Protein AF-0000000069951958 (afdb_homodimer)

Secondary structure (DSSP, 8-state):
-------HHHHHHHHHHHHHHHHHTTTTSEEEEEETTS-EEEEEEEEE-TT-PEEEEEEEEE---SSS--PPPEEEEEEEE-GGGEEEEEE--SS---------/-------HHHHHHHHHHHHHHHHHTTTTSEEEEEETTS-EEEEEEEEE-TT--EEEEEEEEE---SSS--PPPEEEEEEEE-GGGEEEEEE--SS---------

Solvent-accessible surface area (backbone atoms only — not comparable to full-atom values): 12024 Å² total; per-residue (Å²): 130,86,74,80,70,80,46,71,67,54,52,50,52,52,53,50,52,52,52,52,57,61,51,62,78,46,58,70,36,36,32,35,32,35,33,74,85,52,37,33,37,38,21,31,29,50,49,58,44,95,83,47,27,40,31,29,35,73,18,32,35,33,55,70,43,91,82,70,49,78,50,79,65,46,82,66,33,71,46,75,43,58,48,88,42,53,71,46,78,40,81,40,82,81,63,70,75,80,70,78,74,78,76,135,130,86,75,80,72,80,46,73,67,52,51,51,54,51,53,49,52,51,52,52,58,60,49,60,77,46,59,69,36,37,33,35,34,34,33,74,86,52,36,33,39,37,22,30,28,50,47,58,44,95,84,48,27,40,32,28,35,74,17,30,36,33,55,69,43,91,80,69,50,79,51,77,65,44,82,65,32,71,46,75,43,57,49,88,43,53,71,46,79,40,81,38,84,81,63,69,76,80,70,78,74,79,76,135

Nearest PDB structures (foldseek):
  4m75-assembly2_H  TM=8.557E-01  e=1.914E-05  Saccharomyces cerevisiae S288C
  4m75-assembly1_A  TM=8.020E-01  e=2.528E-05  Saccharomyces cerevisiae S288C
  8y6o-assembly1_q  TM=7.087E-01  e=4.661E-05  Homo sapiens
  6ppn-assembly1_C  TM=8.460E-01  e=4.822E-04  Schizosaccharomyces pombe 972h-
  8y6o-assembly1_c  TM=6.138E-01  e=1.873E-04  Homo sapiens

pLDDT: mean 86.15, std 18.92, range [23.56, 98.81]

Organism: Trichoplusia ni (NCBI:txid7111)

Radius of gyration: 20.61 Å; Cα contacts (8 Å, |Δi|>4): 341; chains: 2; bounding box: 50×58×49 Å

InterPro domains:
  IPR001163 Sm domain, eukaryotic/archaea-type [PF01423] (22-90)
  IPR001163 Sm domain, eukaryotic/archaea-type [SM00651] (21-91)
  IPR010920 LSM domain superfamily [SSF50182] (20-95)
  IPR034110 LSM domain containing 1, Sm domain [cd06168] (22-92)
  IPR047575 Sm domain [PS52002] (18-95)
  IPR050914 Small nuclear ribonucleoprotein-associated SmB/NAA38-like [PTHR10701] (19-98)

Foldseek 3Di:
DPPPDQDPVNVVVVVLVVVQVVCVVQAQFWKWWAFQVGKIKIFGFHHADPQRKTWGAQIWIWHDDPVNDGDDIHGPGIDTHHPVGTPDMDGDPVDPPPPPPPDD/DPPPDCDPVNVVVVVLVVVQVVCVVQAQFWKWWAFQVGKIKIFGFHHADPQRKTWGAQIWIWHDDPVNDGDDIHGDGIDTHHPVGTPDMDGDPPDPDPPPPPDD

Sequence (208 aa):
MSTTTITDEQLETMQIEDGKSKLRKWLNMNFRIEMTDGRVLIGVFLCTDRDANVILGACSEYLKGVDGETEEPRVLGLVMVPGRHIVSIQLDDTTPPQMYSYDEMSTTTITDEQLETMQIEDGKSKLRKWLNMNFRIEMTDGRVLIGVFLCTDRDANVILGACSEYLKGVDGETEEPRVLGLVMVPGRHIVSIQLDDTTPPQMYSYDE

Structure (mmCIF, N/CA/C/O backbone):
data_AF-0000000069951958-model_v1
#
loop_
_entity.id
_entity.type
_entity.pdbx_description
1 polymer 'N-alpha-acetyltransferase 38-B, NatC auxiliary subunit'
#
loop_
_atom_site.group_PDB
_atom_site.id
_atom_site.type_symbol
_atom_site.label_atom_id
_atom_site.label_alt_id
_atom_site.label_comp_id
_atom_site.label_asym_id
_atom_site.label_entity_id
_atom_site.label_seq_id
_atom_site.pdbx_PDB_ins_code
_atom_site.Cartn_x
_atom_site.Cartn_y
_atom_site.Cartn_z
_atom_site.occupancy
_atom_site.B_iso_or_equiv
_atom_site.auth_seq_id
_atom_site.auth_comp_id
_atom_site.auth_asym_id
_atom_site.auth_atom_id
_atom_site.pdbx_PDB_model_num
ATOM 1 N N . MET A 1 1 ? 30.641 29.969 -14.844 1 48.94 1 MET A N 1
ATOM 2 C CA . MET A 1 1 ? 30.219 29 -13.836 1 48.94 1 MET A CA 1
ATOM 3 C C . MET A 1 1 ? 28.703 28.969 -13.711 1 48.94 1 MET A C 1
ATOM 5 O O . MET A 1 1 ? 28.078 29.984 -13.398 1 48.94 1 MET A O 1
ATOM 9 N N . SER A 1 2 ? 27.984 28.188 -14.484 1 60.97 2 SER A N 1
ATOM 10 C CA . SER A 1 2 ? 26.531 28.094 -14.461 1 60.97 2 SER A CA 1
ATOM 11 C C . SER A 1 2 ? 26.016 27.797 -13.055 1 60.97 2 SER A C 1
ATOM 13 O O . SER A 1 2 ? 26.344 26.766 -12.469 1 60.97 2 SER A O 1
ATOM 15 N N . THR A 1 3 ? 25.703 28.719 -12.242 1 62.91 3 THR A N 1
ATOM 16 C CA . THR A 1 3 ? 25.109 28.578 -10.922 1 62.91 3 THR A CA 1
ATOM 17 C C . THR A 1 3 ? 23.781 27.828 -11.016 1 62.91 3 THR A C 1
ATOM 19 O O . THR A 1 3 ? 22.828 28.328 -11.625 1 62.91 3 THR A O 1
ATOM 22 N N . THR A 1 4 ? 23.766 26.594 -11.172 1 68.5 4 THR A N 1
ATOM 23 C CA . THR A 1 4 ? 22.547 25.797 -11.102 1 68.5 4 THR A CA 1
ATOM 24 C C . THR A 1 4 ? 21.703 26.219 -9.906 1 68.5 4 THR A C 1
ATOM 26 O O . THR A 1 4 ? 22.078 25.984 -8.758 1 68.5 4 THR A O 1
ATOM 29 N N . THR A 1 5 ? 20.938 27.234 -10.008 1 78.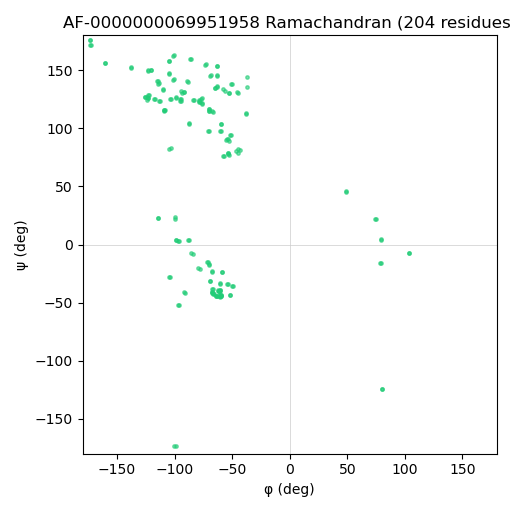62 5 THR A N 1
ATOM 30 C CA . THR A 1 5 ? 20.047 27.703 -8.945 1 78.62 5 THR A CA 1
ATOM 31 C C . THR A 1 5 ? 18.938 26.703 -8.68 1 78.62 5 THR A C 1
ATOM 33 O O . THR A 1 5 ? 18.25 26.266 -9.609 1 78.62 5 THR A O 1
ATOM 36 N N . ILE A 1 6 ? 18.953 26.156 -7.566 1 82.75 6 ILE A N 1
ATOM 37 C CA . ILE A 1 6 ? 17.922 25.234 -7.09 1 82.75 6 ILE A CA 1
ATOM 38 C C . ILE A 1 6 ? 16.578 25.938 -7.074 1 82.75 6 ILE A C 1
ATOM 40 O O . ILE A 1 6 ? 16.422 26.984 -6.449 1 82.75 6 ILE A O 1
ATOM 44 N N . THR A 1 7 ? 15.648 25.688 -8.039 1 91 7 THR A N 1
ATOM 45 C CA . THR A 1 7 ? 14.312 26.266 -8.117 1 91 7 THR A CA 1
ATOM 46 C C . THR A 1 7 ? 13.469 25.844 -6.918 1 91 7 THR A C 1
ATOM 48 O O . THR A 1 7 ? 13.805 24.891 -6.223 1 91 7 THR A O 1
ATOM 51 N N . ASP A 1 8 ? 12.539 26.656 -6.598 1 92.06 8 ASP A N 1
ATOM 52 C CA . ASP A 1 8 ? 11.594 26.344 -5.531 1 92.06 8 ASP A CA 1
ATOM 53 C C . ASP A 1 8 ? 10.992 24.953 -5.723 1 92.06 8 ASP A C 1
ATOM 55 O O . ASP A 1 8 ? 10.789 24.219 -4.754 1 92.06 8 ASP A O 1
ATOM 59 N N . GLU A 1 9 ? 10.797 24.625 -6.961 1 91.94 9 GLU A N 1
ATOM 60 C CA . GLU A 1 9 ? 10.242 23.297 -7.262 1 91.94 9 GLU A CA 1
ATOM 61 C C . GLU A 1 9 ? 11.227 22.188 -6.902 1 91.94 9 GLU A C 1
ATOM 63 O O . GLU A 1 9 ? 10.828 21.141 -6.391 1 91.94 9 GLU A O 1
ATOM 68 N N . GLN A 1 10 ? 12.43 22.359 -7.16 1 92.88 10 GLN A N 1
ATOM 69 C CA . GLN A 1 10 ? 13.453 21.375 -6.828 1 92.88 10 GLN A CA 1
ATOM 70 C C . GLN A 1 10 ? 13.625 21.25 -5.316 1 92.88 10 GLN A C 1
ATOM 72 O O . GLN A 1 10 ? 13.82 20.141 -4.797 1 92.88 10 GLN A O 1
ATOM 77 N N . LEU A 1 11 ? 13.609 22.359 -4.695 1 94.62 11 LEU A N 1
ATOM 78 C CA . LEU A 1 11 ? 13.703 22.359 -3.24 1 94.62 11 LEU A CA 1
ATOM 79 C C . LEU A 1 11 ? 12.547 21.578 -2.631 1 94.62 11 LEU A C 1
ATOM 81 O O . LEU A 1 11 ? 12.742 20.797 -1.694 1 94.62 11 LEU A O 1
ATOM 85 N N . GLU A 1 12 ? 11.383 21.812 -3.156 1 94.19 12 GLU A N 1
ATOM 86 C CA . GLU A 1 12 ? 10.211 21.094 -2.67 1 94.19 12 GLU A CA 1
ATOM 87 C C . GLU A 1 12 ? 10.367 19.594 -2.865 1 94.19 12 GLU A C 1
ATOM 89 O O . GLU A 1 12 ? 10.039 18.797 -1.972 1 94.19 12 GLU A O 1
ATOM 94 N N . THR A 1 13 ? 10.828 19.203 -4.008 1 94.5 13 THR A N 1
ATOM 95 C CA . THR A 1 13 ? 11.016 17.781 -4.297 1 94.5 13 THR A CA 1
ATOM 96 C C . THR A 1 13 ? 12.031 17.172 -3.34 1 94.5 13 THR A C 1
ATOM 98 O O . THR A 1 13 ? 11.883 16.031 -2.914 1 94.5 13 THR A O 1
ATOM 101 N N . MET A 1 14 ? 13.031 17.844 -3.027 1 95.38 14 MET A N 1
ATOM 102 C CA . MET A 1 14 ? 14.047 17.359 -2.102 1 95.38 14 MET A CA 1
ATOM 103 C C . MET A 1 14 ? 13.469 17.188 -0.702 1 95.38 14 MET A C 1
ATOM 105 O O . MET A 1 14 ? 13.828 16.234 0.007 1 95.38 14 MET A O 1
ATOM 109 N N . GLN A 1 15 ? 12.719 18.094 -0.302 1 95.38 15 GLN A N 1
ATOM 110 C CA . GLN A 1 15 ? 12.094 18 1.016 1 95.38 15 GLN A CA 1
ATOM 111 C C . GLN A 1 15 ? 11.172 16.797 1.101 1 95.38 15 GLN A C 1
ATOM 113 O O . GLN A 1 15 ? 11.133 16.094 2.121 1 95.38 15 GLN A O 1
ATOM 118 N N . ILE A 1 16 ? 10.461 16.594 0.008 1 95.69 16 ILE A N 1
ATOM 119 C CA . ILE A 1 16 ? 9.555 15.445 -0.023 1 95.69 16 ILE A CA 1
ATOM 120 C C . ILE A 1 16 ? 10.359 14.148 0.066 1 95.69 16 ILE A C 1
ATOM 122 O O . ILE A 1 16 ? 10 13.242 0.822 1 95.69 16 ILE A O 1
ATOM 126 N N . GLU A 1 17 ? 11.359 14.055 -0.621 1 96.06 17 GLU A N 1
ATOM 127 C CA . GLU A 1 17 ? 12.195 12.852 -0.61 1 96.06 17 GLU A CA 1
ATOM 128 C C . GLU A 1 17 ? 12.773 12.594 0.777 1 96.06 17 GLU A C 1
ATOM 130 O O . GLU A 1 17 ? 12.867 11.445 1.214 1 96.06 17 GLU A O 1
ATOM 135 N N . ASP A 1 18 ? 13.164 13.648 1.408 1 96.81 18 ASP A N 1
ATOM 136 C CA . ASP A 1 18 ? 13.672 13.531 2.773 1 96.81 18 ASP A CA 1
ATOM 137 C C . ASP A 1 18 ? 12.594 13 3.715 1 96.81 18 ASP A C 1
ATOM 139 O O . ASP A 1 18 ? 12.867 12.156 4.57 1 96.81 18 ASP A O 1
ATOM 143 N N . GLY A 1 19 ? 11.461 13.539 3.559 1 96.31 19 GLY A N 1
ATOM 144 C CA . GLY A 1 19 ? 10.344 13.062 4.355 1 96.31 19 GLY A CA 1
ATOM 145 C C . GLY A 1 19 ? 10.039 11.594 4.141 1 96.31 19 GLY A C 1
ATOM 146 O O . GLY A 1 19 ? 9.859 10.844 5.105 1 96.31 19 GLY A O 1
ATOM 147 N N . LYS A 1 20 ? 10.039 11.156 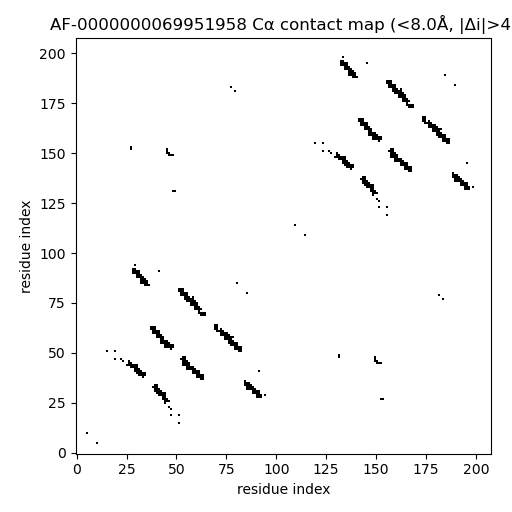2.928 1 96.06 20 LYS A N 1
ATOM 148 C CA . LYS A 1 20 ? 9.812 9.75 2.602 1 96.06 20 LYS A CA 1
ATOM 149 C C . LYS A 1 20 ? 10.867 8.852 3.24 1 96.06 20 LYS A C 1
ATOM 151 O O . LYS A 1 20 ? 10.547 7.789 3.775 1 96.06 20 LYS A O 1
ATOM 156 N N . SER A 1 21 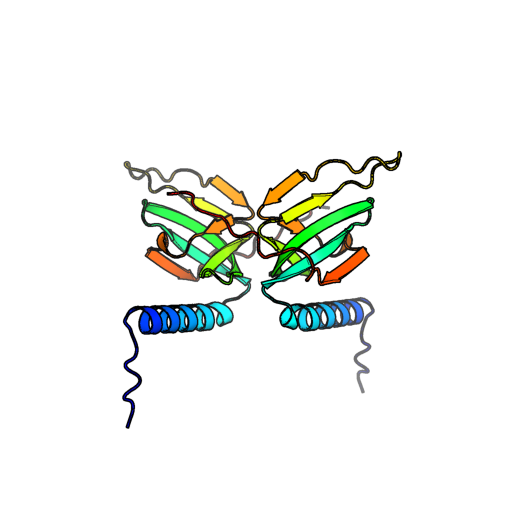? 12.07 9.344 3.115 1 96.31 21 SER A N 1
ATOM 157 C CA . SER A 1 21 ? 13.188 8.586 3.672 1 96.31 21 SER A CA 1
ATOM 158 C C . SER A 1 21 ? 13.023 8.398 5.18 1 96.31 21 SER A C 1
ATOM 160 O O . SER A 1 21 ? 13.297 7.32 5.707 1 96.31 21 SER A O 1
ATOM 162 N N . LYS A 1 22 ? 12.586 9.359 5.844 1 96.31 22 LYS A N 1
ATOM 163 C CA . LYS A 1 22 ? 12.359 9.297 7.285 1 96.31 22 LYS A CA 1
ATOM 164 C C . LYS A 1 22 ? 11.227 8.32 7.613 1 96.31 22 LYS A C 1
ATOM 166 O O . LYS A 1 22 ? 11.32 7.555 8.578 1 96.31 22 LYS A O 1
ATOM 171 N N . LEU A 1 23 ? 10.266 8.336 6.809 1 97.06 23 LEU A N 1
ATOM 172 C CA . LEU A 1 23 ? 9.117 7.48 7.059 1 97.06 23 LEU A CA 1
ATOM 173 C C . LEU A 1 23 ? 9.484 6.012 6.863 1 97.06 23 LEU A C 1
ATOM 175 O O . LEU A 1 23 ? 8.945 5.137 7.547 1 97.06 23 LEU A O 1
ATOM 179 N N . ARG A 1 24 ? 10.398 5.73 5.98 1 94.94 24 ARG A N 1
ATOM 180 C CA . ARG A 1 24 ? 10.773 4.359 5.652 1 94.94 24 ARG A CA 1
ATOM 181 C C . ARG A 1 24 ? 11.273 3.621 6.891 1 94.94 24 ARG A C 1
ATOM 183 O O . ARG A 1 24 ? 11.188 2.393 6.965 1 94.94 24 ARG A O 1
ATOM 190 N N . LYS A 1 25 ? 11.75 4.32 7.875 1 95.12 25 LYS A N 1
ATOM 191 C CA . LYS A 1 25 ? 12.258 3.723 9.109 1 95.12 25 LYS A CA 1
ATOM 192 C C . LYS A 1 25 ? 11.125 3.156 9.953 1 95.12 25 LYS A C 1
ATOM 194 O O . LYS A 1 25 ? 11.359 2.354 10.859 1 95.12 25 LYS A O 1
ATOM 199 N N . TRP A 1 26 ? 9.914 3.539 9.641 1 95.69 26 TRP A N 1
ATOM 200 C CA . TRP A 1 26 ? 8.789 3.203 10.5 1 95.69 26 TRP A CA 1
ATOM 201 C C . TRP A 1 26 ? 7.82 2.258 9.789 1 95.69 26 TRP A C 1
ATOM 203 O O . TRP A 1 26 ? 6.664 2.127 10.188 1 95.69 26 TRP A O 1
ATOM 213 N N . LEU A 1 27 ? 8.25 1.53 8.797 1 95.25 27 LEU A N 1
ATOM 214 C CA . LEU A 1 27 ? 7.445 0.54 8.086 1 95.25 27 LEU A CA 1
ATOM 215 C C . LEU A 1 27 ? 6.812 -0.449 9.062 1 95.25 27 LEU A C 1
ATOM 217 O O . LEU A 1 27 ? 7.465 -0.908 10 1 95.25 27 LEU A O 1
ATOM 221 N N . ASN A 1 28 ? 5.562 -0.644 8.914 1 96.31 28 ASN A N 1
ATOM 222 C CA . ASN A 1 28 ? 4.793 -1.664 9.609 1 96.31 28 ASN A CA 1
ATOM 223 C C . ASN A 1 28 ? 4.445 -1.229 11.031 1 96.31 28 ASN A C 1
ATOM 225 O O . ASN A 1 28 ? 3.969 -2.033 11.836 1 96.31 28 ASN A O 1
ATOM 229 N N . MET A 1 29 ? 4.793 -0.015 11.406 1 96.56 29 MET A N 1
ATOM 230 C CA . MET A 1 29 ? 4.383 0.529 12.703 1 96.56 29 MET A CA 1
ATOM 231 C C . MET A 1 29 ? 3.004 1.171 12.609 1 96.56 29 MET A C 1
ATOM 233 O O . MET A 1 29 ? 2.539 1.502 11.516 1 96.56 29 MET A O 1
ATOM 237 N N . ASN A 1 30 ? 2.385 1.307 13.727 1 97.25 30 ASN A N 1
ATOM 238 C CA . ASN A 1 30 ? 1.084 1.963 13.781 1 97.25 30 ASN A CA 1
ATOM 239 C C . ASN A 1 30 ? 1.218 3.482 13.719 1 97.25 30 ASN A C 1
ATOM 241 O O . ASN A 1 30 ? 1.909 4.086 14.539 1 97.25 30 ASN A O 1
ATOM 245 N N . PHE A 1 31 ? 0.577 4.035 12.758 1 98.19 31 PHE A N 1
ATOM 246 C CA . PHE A 1 31 ? 0.542 5.484 12.609 1 98.19 31 PHE A CA 1
ATOM 247 C C . PHE A 1 31 ? -0.772 6.051 13.125 1 98.19 31 PHE A C 1
ATOM 249 O O . PHE A 1 31 ? -1.832 5.449 12.945 1 98.19 31 PHE A O 1
ATOM 256 N N . ARG A 1 32 ? -0.68 7.148 13.734 1 97.38 32 ARG A N 1
ATOM 257 C CA . ARG A 1 32 ? -1.771 8.086 13.977 1 97.38 32 ARG A CA 1
ATOM 258 C C . ARG A 1 32 ? -1.604 9.344 13.125 1 97.38 32 ARG A C 1
ATOM 260 O O . ARG A 1 32 ? -0.664 10.117 13.328 1 97.38 32 ARG A O 1
ATOM 267 N N . ILE A 1 33 ? -2.482 9.602 12.227 1 98.25 33 ILE A N 1
ATOM 268 C CA . ILE A 1 33 ? -2.357 10.695 11.273 1 98.25 33 ILE A CA 1
ATOM 269 C C . ILE A 1 33 ? -3.498 11.688 11.477 1 98.25 33 ILE A C 1
ATOM 271 O O . ILE A 1 33 ? -4.672 11.328 11.398 1 98.25 33 ILE A O 1
ATOM 275 N N . GLU A 1 34 ? -3.152 12.875 11.672 1 97.62 34 GLU A N 1
ATOM 276 C CA . GLU A 1 34 ? -4.125 13.961 11.711 1 97.62 34 GLU A CA 1
ATOM 277 C C . GLU A 1 34 ? -4.309 14.594 10.336 1 97.62 34 GLU A C 1
ATOM 279 O O . GLU A 1 34 ? -3.33 14.969 9.68 1 97.62 34 GLU A O 1
ATOM 284 N N . MET A 1 35 ? -5.535 14.742 9.977 1 97.31 35 MET A N 1
ATOM 285 C CA . MET A 1 35 ? -5.863 15.266 8.656 1 97.31 35 MET A CA 1
ATOM 286 C C . MET A 1 35 ? -6.25 16.734 8.734 1 97.31 35 MET A C 1
ATOM 288 O O . MET A 1 35 ? -6.609 17.234 9.797 1 97.31 35 MET A O 1
ATOM 292 N N . THR A 1 36 ? -6.211 17.375 7.578 1 97 36 THR A N 1
ATOM 293 C CA . THR A 1 36 ? -6.504 18.797 7.484 1 97 36 THR A CA 1
ATOM 294 C C . THR A 1 36 ? -7.973 19.062 7.801 1 97 36 THR A C 1
ATOM 296 O O . THR A 1 36 ? -8.32 20.156 8.258 1 97 36 THR A O 1
ATOM 299 N N . ASP A 1 37 ? -8.812 18.078 7.652 1 94.62 37 ASP A N 1
ATOM 300 C CA . ASP A 1 37 ? -10.242 18.312 7.883 1 94.62 37 ASP A CA 1
ATOM 301 C C . ASP A 1 37 ? -10.641 17.891 9.297 1 94.62 37 ASP A C 1
ATOM 303 O O . ASP A 1 37 ? -11.828 17.859 9.625 1 94.62 37 ASP A O 1
ATOM 307 N N . GLY A 1 38 ? -9.703 17.484 10.023 1 93 38 GLY A N 1
ATOM 308 C CA . GLY A 1 38 ? -9.961 17.219 11.43 1 93 38 GLY A CA 1
ATOM 309 C C . GLY A 1 38 ? -10.07 15.734 11.734 1 93 38 GLY A C 1
ATOM 310 O O . GLY A 1 38 ? -10.031 15.328 12.898 1 93 38 GLY A O 1
ATOM 311 N N . ARG A 1 39 ? -10.078 14.938 10.758 1 95.12 39 ARG A N 1
ATOM 312 C CA . ARG A 1 39 ? -10.125 13.492 10.977 1 95.12 39 ARG A CA 1
ATOM 313 C C . ARG A 1 39 ? -8.789 12.977 11.492 1 95.12 39 ARG A C 1
ATOM 315 O O . ARG A 1 39 ? -7.75 13.609 11.305 1 95.12 39 ARG A O 1
ATOM 322 N N . VAL A 1 40 ? -8.922 11.875 12.172 1 96.62 40 VAL A N 1
ATOM 323 C CA . VAL A 1 40 ? -7.734 11.148 12.602 1 96.62 40 VAL A CA 1
ATOM 324 C C . VAL A 1 40 ? -7.781 9.719 12.062 1 96.62 40 VAL A C 1
ATOM 326 O O . VAL A 1 40 ? -8.789 9.023 12.203 1 96.62 40 VAL A O 1
ATOM 329 N N . LEU A 1 41 ? -6.734 9.352 11.445 1 97.38 41 LEU A N 1
ATOM 330 C CA . LEU A 1 41 ? -6.605 7.988 10.953 1 97.38 41 LEU A CA 1
ATOM 331 C C . LEU A 1 41 ? -5.562 7.215 11.758 1 97.38 41 LEU A C 1
ATOM 333 O O . LEU A 1 41 ? -4.477 7.727 12.023 1 97.38 41 LEU A O 1
ATOM 337 N N . ILE A 1 42 ? -5.891 6.023 12.156 1 97.69 42 ILE A N 1
ATOM 338 C CA . ILE A 1 42 ? -4.969 5.125 12.844 1 97.69 42 ILE A CA 1
ATOM 339 C C . ILE A 1 42 ? -4.863 3.811 12.07 1 97.69 42 ILE A C 1
ATOM 341 O O . ILE A 1 42 ? -5.879 3.191 11.75 1 97.69 42 ILE A O 1
ATOM 345 N N . GLY A 1 43 ? -3.658 3.428 11.75 1 97.94 43 GLY A N 1
ATOM 346 C CA . GLY A 1 43 ? -3.449 2.195 11.008 1 97.94 43 GLY A CA 1
ATOM 347 C C . GLY A 1 43 ? -1.984 1.83 10.859 1 97.94 43 GLY A C 1
ATOM 348 O O . GLY A 1 43 ? -1.108 2.535 11.367 1 97.94 43 GLY A O 1
ATOM 349 N N . VAL A 1 44 ? -1.721 0.69 10.273 1 98.12 44 VAL A N 1
ATOM 350 C CA . VAL A 1 44 ? -0.363 0.202 10.055 1 98.12 44 VAL A CA 1
ATOM 351 C C . VAL A 1 44 ? 0.249 0.901 8.844 1 98.12 44 VAL A C 1
ATOM 353 O O . VAL A 1 44 ? -0.316 0.866 7.746 1 98.12 44 VAL A O 1
ATOM 356 N N . PHE A 1 45 ? 1.377 1.525 9.031 1 98.31 45 PHE A N 1
ATOM 357 C CA . PHE A 1 45 ? 2.1 2.145 7.926 1 98.31 45 PHE A CA 1
ATOM 358 C C . PHE A 1 45 ? 2.689 1.087 7 1 98.31 45 PHE A C 1
ATOM 360 O O . PHE A 1 45 ? 3.562 0.316 7.406 1 98.31 45 PHE A O 1
ATOM 367 N N . LEU A 1 46 ? 2.191 1.109 5.754 1 98.06 46 LEU A N 1
ATOM 368 C CA . LEU A 1 46 ? 2.682 0.12 4.801 1 98.06 46 LEU A CA 1
ATOM 369 C C . LEU A 1 46 ? 3.793 0.704 3.936 1 98.06 46 LEU A C 1
ATOM 371 O O . LEU A 1 46 ? 4.863 0.107 3.809 1 98.06 46 LEU A O 1
ATOM 375 N N . CYS A 1 47 ? 3.543 1.874 3.309 1 98.31 47 CYS A N 1
ATOM 376 C CA . CYS A 1 47 ? 4.566 2.506 2.484 1 98.31 47 CYS A CA 1
ATOM 377 C C . CYS A 1 47 ? 4.125 3.893 2.033 1 98.31 47 CYS A C 1
ATOM 379 O O . CYS A 1 47 ? 3.023 4.336 2.363 1 98.31 47 CYS A O 1
ATOM 381 N N . THR A 1 48 ? 5 4.621 1.442 1 97.56 48 THR A N 1
ATOM 382 C CA . THR A 1 48 ? 4.703 5.793 0.628 1 97.56 48 THR A CA 1
ATOM 383 C C . THR A 1 48 ? 4.863 5.477 -0.856 1 97.56 48 THR A C 1
ATOM 385 O O . THR A 1 48 ? 5.676 4.629 -1.23 1 97.56 48 THR A O 1
ATOM 388 N N . ASP A 1 49 ? 4.082 6.098 -1.634 1 96.06 49 ASP A N 1
ATOM 389 C CA . ASP A 1 49 ? 4.273 5.875 -3.064 1 96.06 49 ASP A CA 1
ATOM 390 C C . ASP A 1 49 ? 5.055 7.023 -3.697 1 96.06 49 ASP A C 1
ATOM 392 O O . ASP A 1 49 ? 5.574 7.895 -2.994 1 96.06 49 ASP A O 1
ATOM 396 N N . ARG A 1 50 ? 5.18 7.012 -4.977 1 92.25 50 ARG A N 1
ATOM 397 C CA . ARG A 1 50 ? 5.98 7.98 -5.719 1 92.25 50 ARG A CA 1
ATOM 398 C C . ARG A 1 50 ? 5.469 9.398 -5.5 1 92.25 50 ARG A C 1
ATOM 400 O O . ARG A 1 50 ? 6.258 10.344 -5.398 1 92.25 50 ARG A O 1
ATOM 407 N N . ASP A 1 51 ? 4.188 9.5 -5.34 1 94 51 ASP A N 1
ATOM 408 C CA . ASP A 1 51 ? 3.557 10.812 -5.203 1 94 51 ASP A CA 1
ATOM 409 C C . ASP A 1 51 ? 3.527 11.258 -3.744 1 94 51 ASP A C 1
ATOM 411 O O . ASP A 1 51 ? 2.83 12.211 -3.395 1 94 51 ASP A O 1
ATOM 415 N N . ALA A 1 52 ? 4.109 10.484 -2.945 1 95.44 52 ALA A N 1
ATOM 416 C CA . ALA A 1 52 ? 4.266 10.75 -1.517 1 95.44 52 ALA A CA 1
ATOM 417 C C . ALA A 1 52 ? 2.947 10.547 -0.775 1 95.44 52 ALA A C 1
ATOM 419 O O . ALA A 1 52 ? 2.707 11.172 0.26 1 95.44 52 ALA A O 1
ATOM 420 N N . ASN A 1 53 ? 2.008 9.758 -1.347 1 97.81 53 ASN A N 1
ATOM 421 C CA . ASN A 1 53 ? 0.868 9.273 -0.574 1 97.81 53 ASN A CA 1
ATOM 422 C C . ASN A 1 53 ? 1.296 8.258 0.479 1 97.81 53 ASN A C 1
ATOM 424 O O . ASN A 1 53 ? 2.248 7.5 0.269 1 97.81 53 ASN A O 1
ATOM 428 N N . VAL A 1 54 ? 0.591 8.328 1.577 1 98.69 54 VAL A N 1
ATOM 429 C CA . VAL A 1 54 ? 0.831 7.352 2.637 1 98.69 54 VAL A CA 1
ATOM 430 C C . VAL A 1 54 ? -0.214 6.242 2.564 1 98.69 54 VAL A C 1
ATOM 432 O O . VAL A 1 54 ? -1.417 6.516 2.539 1 98.69 54 VAL A O 1
ATOM 435 N N . ILE A 1 55 ? 0.202 5.023 2.508 1 98.81 55 ILE A N 1
ATOM 436 C CA . ILE A 1 55 ? -0.704 3.881 2.455 1 98.81 55 ILE A CA 1
ATOM 437 C C . ILE A 1 55 ? -0.76 3.203 3.824 1 98.81 55 ILE A C 1
ATOM 439 O O . ILE A 1 55 ? 0.272 2.811 4.371 1 98.81 55 ILE A O 1
ATOM 443 N N . LEU A 1 56 ? -1.968 3.064 4.336 1 98.56 56 LEU A N 1
ATOM 444 C CA . LEU A 1 56 ? -2.205 2.426 5.625 1 98.56 56 LEU A CA 1
ATOM 445 C C . LEU A 1 56 ? -2.996 1.135 5.457 1 98.56 56 LEU A C 1
ATOM 447 O O . LEU A 1 56 ? -3.895 1.058 4.613 1 98.56 56 LEU A O 1
ATOM 451 N N . GLY A 1 57 ? -2.605 0.194 6.234 1 98.25 57 GLY A N 1
ATOM 452 C CA . GLY A 1 57 ? -3.418 -1.001 6.395 1 98.25 57 GLY A CA 1
ATOM 453 C C . GLY A 1 57 ? -4.16 -1.043 7.719 1 98.25 57 GLY A C 1
ATOM 454 O O . GLY A 1 57 ? -3.779 -0.358 8.672 1 98.25 57 GLY A O 1
ATOM 455 N N . ALA A 1 58 ? -5.27 -1.842 7.754 1 96.88 58 ALA A N 1
ATOM 456 C CA . ALA A 1 58 ? -6.07 -1.995 8.969 1 96.88 58 ALA A CA 1
ATOM 457 C C . ALA A 1 58 ? -6.391 -0.638 9.586 1 96.88 58 ALA A C 1
ATOM 459 O O . ALA A 1 58 ? -6.215 -0.44 10.789 1 96.88 58 ALA A O 1
ATOM 460 N N . CYS A 1 59 ? -6.805 0.279 8.734 1 97.69 59 CYS A N 1
ATOM 461 C CA . CYS A 1 59 ? -6.961 1.668 9.156 1 97.69 59 CYS A CA 1
ATOM 462 C C . CYS A 1 59 ? -8.359 1.918 9.711 1 97.69 59 CYS A C 1
ATOM 464 O O . CYS A 1 59 ? -9.344 1.426 9.164 1 97.69 59 CYS A O 1
ATOM 466 N N . SER A 1 60 ? -8.445 2.674 10.734 1 97.38 60 SER A N 1
A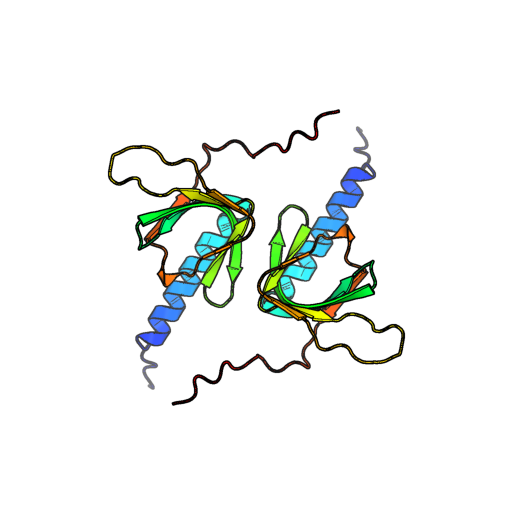TOM 467 C CA . SER A 1 60 ? -9.672 3.219 11.297 1 97.38 60 SER A CA 1
ATOM 468 C C . SER A 1 60 ? -9.648 4.742 11.305 1 97.38 60 SER A C 1
ATOM 470 O O . SER A 1 60 ? -8.586 5.355 11.398 1 97.38 60 SER A O 1
ATOM 472 N N . GLU A 1 61 ? -10.859 5.266 11.195 1 97 61 GLU A N 1
ATOM 473 C CA . GLU A 1 61 ? -11.016 6.719 11.172 1 97 61 GLU A CA 1
ATOM 474 C C . GLU A 1 61 ? -11.766 7.215 12.406 1 97 61 GLU A C 1
ATOM 476 O O . GLU A 1 61 ? -12.758 6.605 12.82 1 97 61 GLU A O 1
ATOM 481 N N . TYR A 1 62 ? -11.281 8.258 12.898 1 93.19 62 TYR A N 1
ATOM 482 C CA . TYR A 1 62 ? -11.898 8.922 14.047 1 93.19 62 TYR A CA 1
ATOM 483 C C . TYR A 1 62 ? -12.234 10.367 13.719 1 93.19 62 TYR A C 1
ATOM 485 O O . TYR A 1 62 ? -11.453 11.07 13.07 1 93.19 62 TYR 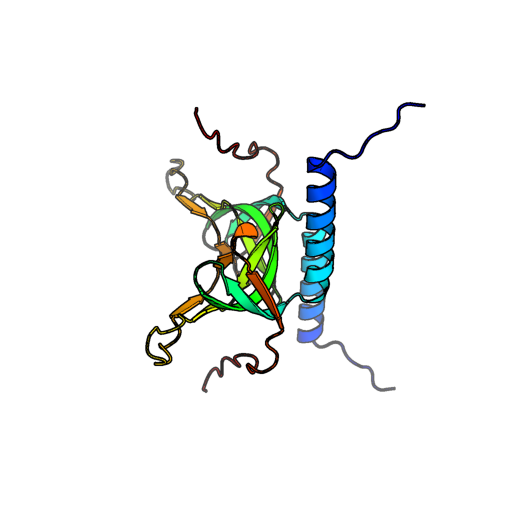A O 1
ATOM 493 N N . LEU A 1 63 ? -13.57 10.641 13.969 1 86.62 63 LEU A N 1
ATOM 494 C CA . LEU A 1 63 ? -13.992 12.023 13.781 1 86.62 63 LEU A CA 1
ATOM 495 C C . LEU A 1 63 ? -13.945 12.789 15.102 1 86.62 63 LEU A C 1
ATOM 497 O O . LEU A 1 63 ? -14.289 12.25 16.156 1 86.62 63 LEU A O 1
ATOM 501 N N . LYS A 1 64 ? -13.352 13.898 14.945 1 75.25 64 LYS A N 1
ATOM 502 C CA . LYS A 1 64 ? -13.398 14.734 16.141 1 75.25 64 LYS A CA 1
ATOM 503 C C . LYS A 1 64 ? -14.805 15.273 16.391 1 75.25 64 LYS A C 1
ATOM 505 O O . LYS A 1 64 ? -15.422 15.836 15.477 1 75.25 64 LYS A O 1
ATOM 510 N N . GLY A 1 65 ? -15.539 14.586 17.297 1 66.62 65 GLY A N 1
ATOM 511 C CA . GLY A 1 65 ? -16.891 15.031 17.625 1 66.62 65 GLY A CA 1
ATOM 512 C C . GLY A 1 65 ? -16.922 16.453 18.141 1 66.62 65 GLY A C 1
ATOM 513 O O . GLY A 1 65 ? -15.93 16.969 18.641 1 66.62 65 GLY A O 1
ATOM 514 N N . VAL A 1 66 ? -17.922 17.359 17.594 1 63.94 66 VAL A N 1
ATOM 515 C CA . VAL A 1 66 ? -18.188 18.703 18.062 1 63.94 66 VAL A CA 1
ATOM 516 C C . VAL A 1 66 ? -18.422 18.703 19.562 1 63.94 66 VAL A C 1
ATOM 518 O O . VAL A 1 66 ? -17.953 19.594 20.281 1 63.94 66 VAL A O 1
ATOM 521 N N . ASP A 1 67 ? -19.172 17.75 20.031 1 61.28 67 ASP A N 1
ATOM 522 C CA . ASP A 1 67 ? -19.656 17.812 21.406 1 61.28 67 ASP A CA 1
ATOM 523 C C . ASP A 1 67 ? -18.812 16.953 22.344 1 61.28 67 ASP A C 1
ATOM 525 O O . ASP A 1 67 ? -19.188 16.688 23.484 1 61.28 67 ASP A O 1
ATOM 529 N N . GLY A 1 68 ? -17.672 16.672 22 1 62.44 68 GLY A N 1
ATOM 530 C CA . GLY A 1 68 ? -16.875 15.859 22.906 1 62.44 68 GLY A CA 1
ATOM 531 C C . GLY A 1 68 ? -17.219 14.383 22.828 1 62.44 68 GLY A C 1
ATOM 532 O O . GLY A 1 68 ? -16.672 13.578 23.594 1 62.44 68 GLY A O 1
ATOM 533 N N . GLU A 1 69 ? -18.344 14.133 22.25 1 60 69 GLU A N 1
ATOM 534 C CA . GLU A 1 69 ? -18.672 12.711 22.219 1 60 69 GLU A CA 1
ATOM 535 C C . GLU A 1 69 ? -17.75 11.945 21.266 1 60 69 GLU A C 1
ATOM 537 O O . GLU A 1 69 ? -17.391 12.445 20.203 1 60 69 GLU A O 1
ATOM 542 N N . THR A 1 70 ? -17.016 11.109 21.906 1 60.44 70 THR A N 1
ATOM 543 C CA . THR A 1 70 ? -16.141 10.242 21.125 1 60.44 70 THR A CA 1
ATOM 544 C C . THR A 1 70 ? -16.938 9.383 20.156 1 60.44 70 THR A C 1
ATOM 546 O O . THR A 1 70 ? -17.797 8.609 20.578 1 60.44 70 THR A O 1
ATOM 549 N N . GLU A 1 71 ? -17.047 9.773 18.922 1 73.81 71 GLU A N 1
ATOM 550 C CA . GLU A 1 71 ? -17.688 8.93 17.922 1 73.81 71 GLU A CA 1
ATOM 551 C C . GLU A 1 71 ? -16.891 7.652 17.688 1 73.81 71 GLU A C 1
ATOM 553 O O . GLU A 1 71 ? -15.664 7.648 17.828 1 73.81 71 GLU A O 1
ATOM 558 N N . GLU A 1 72 ? -17.703 6.504 17.656 1 86.69 72 GLU A N 1
ATOM 559 C CA . GLU A 1 72 ? -17.078 5.227 17.328 1 86.69 72 GLU A CA 1
ATOM 560 C C . GLU A 1 72 ? -16.25 5.328 16.047 1 86.69 72 GLU A C 1
ATOM 562 O O . GLU A 1 72 ? -16.672 5.984 15.086 1 86.69 72 GLU A O 1
ATOM 567 N N . PRO A 1 73 ? -15.148 4.723 16.125 1 92.25 73 PRO A N 1
ATOM 568 C CA . PRO A 1 73 ? -14.312 4.734 14.93 1 92.25 73 PRO A CA 1
ATOM 569 C C . PRO A 1 73 ? -14.969 4.023 13.742 1 92.25 73 PRO A C 1
ATOM 571 O O . PRO A 1 73 ? -15.773 3.105 13.945 1 92.25 73 PRO A O 1
ATOM 574 N N . ARG A 1 74 ? -14.734 4.516 12.555 1 95.88 74 ARG A N 1
ATOM 575 C CA . ARG A 1 74 ? -15.078 3.812 11.32 1 95.88 74 ARG A CA 1
ATOM 576 C C . ARG A 1 74 ? -13.883 3.027 10.797 1 95.88 74 ARG A C 1
ATOM 578 O O . ARG A 1 74 ? -12.805 3.59 10.586 1 95.88 74 ARG A O 1
ATOM 585 N N . VAL A 1 75 ? -14.055 1.658 10.594 1 97.06 75 VAL A N 1
ATOM 586 C CA . VAL A 1 75 ? -13.008 0.818 10.023 1 97.06 75 VAL A CA 1
ATOM 587 C C . VAL A 1 75 ? -12.93 1.033 8.516 1 97.06 75 VAL A C 1
ATOM 589 O O . VAL A 1 75 ? -13.922 0.846 7.805 1 97.06 75 VAL A O 1
ATOM 592 N N . LEU A 1 76 ? -11.766 1.465 7.949 1 97 76 LEU A N 1
ATOM 593 C CA . LEU A 1 76 ? -11.602 1.768 6.531 1 97 76 LEU A CA 1
ATOM 594 C C . LEU A 1 76 ? -10.844 0.654 5.816 1 97 76 LEU A C 1
ATOM 596 O O . LEU A 1 76 ? -11.008 0.464 4.609 1 97 76 LEU A O 1
ATOM 600 N N . GLY A 1 77 ? -9.953 -0.053 6.648 1 97.56 77 GLY A N 1
ATOM 601 C CA . GLY A 1 77 ? -9.109 -1.066 6.031 1 97.56 77 GLY A CA 1
ATOM 602 C C . GLY A 1 77 ? -7.895 -0.489 5.332 1 97.56 77 GLY A C 1
ATOM 603 O O . GLY A 1 77 ? -7.125 0.263 5.93 1 97.56 77 GLY A O 1
ATOM 604 N N . LEU A 1 78 ? -7.766 -0.803 4.066 1 98.44 78 LEU A N 1
ATOM 605 C CA . LEU A 1 78 ? -6.668 -0.274 3.264 1 98.44 78 LEU A CA 1
ATOM 606 C C . LEU A 1 78 ? -7 1.117 2.734 1 98.44 78 LEU A C 1
ATOM 608 O O . LEU A 1 78 ? -8.016 1.304 2.061 1 98.44 78 LEU A O 1
ATOM 612 N N . VAL A 1 79 ? -6.117 2.086 3.041 1 98.38 79 VAL A N 1
ATOM 613 C CA . VAL A 1 79 ? -6.41 3.449 2.609 1 98.38 79 VAL A CA 1
ATOM 614 C C . VAL A 1 79 ? -5.141 4.105 2.07 1 98.38 79 VAL A C 1
ATOM 616 O O . VAL A 1 79 ? -4.027 3.734 2.459 1 98.38 79 VAL A O 1
ATOM 619 N N . MET A 1 80 ? -5.375 4.977 1.211 1 98.69 80 MET A N 1
ATOM 620 C CA . MET A 1 80 ? -4.34 5.879 0.709 1 98.69 80 MET A CA 1
ATOM 621 C C . MET A 1 80 ? -4.609 7.312 1.148 1 98.69 80 MET A C 1
ATOM 623 O O . MET A 1 80 ? -5.68 7.859 0.88 1 98.69 80 MET A O 1
ATOM 627 N N . VAL A 1 81 ? -3.658 7.914 1.815 1 98.69 81 VAL A N 1
ATOM 628 C CA . VAL A 1 81 ? -3.771 9.273 2.332 1 98.69 81 VAL A CA 1
ATOM 629 C C . VAL A 1 81 ? -2.865 10.211 1.531 1 98.69 81 VAL A C 1
ATOM 631 O O . VAL A 1 81 ? -1.64 10.078 1.572 1 98.69 81 VAL A O 1
ATOM 634 N N . PRO A 1 82 ? -3.498 11.188 0.792 1 97.75 82 PRO A N 1
ATOM 635 C CA . PRO A 1 82 ? -2.645 12.148 0.089 1 97.75 82 PRO A CA 1
ATOM 636 C C . PRO A 1 82 ? -1.805 13 1.041 1 97.75 82 PRO A C 1
ATOM 638 O O . PRO A 1 82 ? -2.289 13.414 2.1 1 97.75 82 PRO A O 1
ATOM 641 N N . GLY A 1 83 ? -0.541 13.195 0.732 1 97.38 83 GLY A N 1
ATOM 642 C CA . GLY A 1 83 ? 0.386 13.938 1.568 1 97.38 83 GLY A CA 1
ATOM 643 C C . GLY A 1 83 ? -0.108 15.328 1.914 1 97.38 83 GLY A C 1
ATOM 644 O O . GLY A 1 83 ? 0.071 15.797 3.041 1 97.38 83 GLY A O 1
ATOM 645 N N . ARG A 1 84 ? -0.805 15.945 1.029 1 95.38 84 ARG A N 1
ATOM 646 C CA . ARG A 1 84 ? -1.239 17.328 1.204 1 95.38 84 ARG A CA 1
ATOM 647 C C . ARG A 1 84 ? -2.314 17.438 2.281 1 95.38 84 ARG A C 1
ATOM 649 O O . ARG A 1 84 ? -2.605 18.531 2.771 1 95.38 84 ARG A O 1
ATOM 656 N N . HIS A 1 85 ? -2.926 16.375 2.633 1 97.81 85 HIS A N 1
ATOM 657 C CA . HIS A 1 85 ? -4 16.406 3.619 1 97.81 85 HIS A CA 1
ATOM 658 C C . HIS A 1 85 ? -3.492 16 5 1 97.81 85 HIS A C 1
ATOM 660 O O . HIS A 1 85 ? -4.277 15.867 5.941 1 97.81 85 HIS A O 1
ATOM 666 N N . ILE A 1 86 ? -2.215 15.781 5.09 1 98.19 86 ILE A N 1
ATOM 667 C CA . ILE A 1 86 ? -1.652 15.336 6.359 1 98.19 86 ILE A CA 1
ATOM 668 C C . ILE A 1 86 ? -1.136 16.531 7.148 1 98.19 86 ILE A C 1
ATOM 670 O O . ILE A 1 86 ? -0.304 17.297 6.656 1 98.19 86 ILE A O 1
ATOM 674 N N . VAL A 1 87 ? -1.618 16.641 8.359 1 98.12 87 VAL A N 1
ATOM 675 C CA . VAL A 1 87 ? -1.156 17.672 9.281 1 98.12 87 VAL A CA 1
ATOM 676 C C . VAL A 1 87 ? -0.002 17.141 10.125 1 98.12 87 VAL A C 1
ATOM 678 O O . VAL A 1 87 ? 1.004 17.828 10.32 1 98.12 87 VAL A O 1
ATOM 681 N N . SER A 1 88 ? -0.092 15.891 10.586 1 97.81 88 SER A N 1
ATOM 682 C CA . SER A 1 88 ? 0.947 15.297 11.422 1 97.81 88 SER A CA 1
ATOM 683 C C . SER A 1 88 ? 0.862 13.773 11.414 1 97.81 88 SER A C 1
ATOM 685 O O . SER A 1 88 ? -0.199 13.211 11.141 1 97.81 88 SER A O 1
ATOM 687 N N . ILE A 1 89 ? 1.986 13.18 11.703 1 97.88 89 ILE A N 1
ATOM 688 C CA . ILE A 1 89 ? 2.102 11.734 11.875 1 97.88 89 ILE A CA 1
ATOM 689 C C . ILE A 1 89 ? 2.732 11.422 13.227 1 97.88 89 ILE A C 1
ATOM 691 O O . ILE A 1 89 ? 3.771 11.984 13.578 1 97.88 89 ILE A O 1
ATOM 695 N N . GLN A 1 90 ? 2.096 10.633 13.93 1 97.12 90 GLN A N 1
ATOM 696 C CA . GLN A 1 90 ? 2.625 10.133 15.195 1 97.12 90 GLN A CA 1
ATOM 697 C C . GLN A 1 90 ? 2.684 8.609 15.203 1 97.12 90 GLN A C 1
ATOM 699 O O . GLN A 1 90 ? 1.869 7.949 14.547 1 97.12 90 GLN A O 1
ATOM 704 N N . LEU A 1 91 ? 3.645 8.102 15.938 1 96.25 91 LEU A N 1
ATOM 705 C CA . LEU A 1 91 ? 3.65 6.668 16.203 1 96.25 91 LEU A CA 1
ATOM 706 C C . LEU A 1 91 ? 2.625 6.312 17.281 1 96.25 91 LEU A C 1
ATOM 708 O O . LEU A 1 91 ? 2.518 7 18.297 1 96.25 91 LEU A O 1
ATOM 712 N N . ASP A 1 92 ? 1.781 5.418 16.922 1 88.56 92 ASP A N 1
ATOM 713 C CA . ASP A 1 92 ? 0.8 4.941 17.891 1 88.56 92 ASP A CA 1
ATOM 714 C C . AS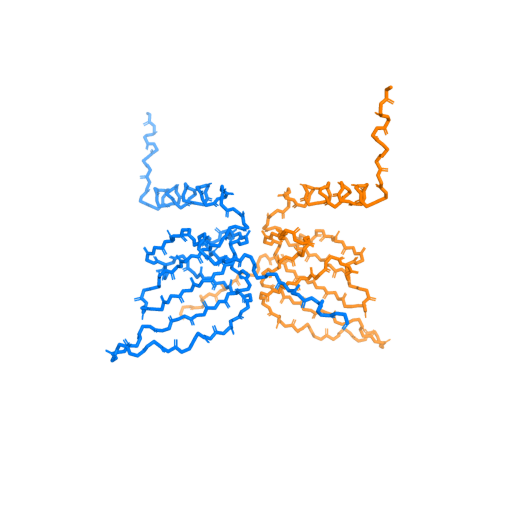P A 1 92 ? 1.194 3.574 18.438 1 88.56 92 ASP A C 1
ATOM 716 O O . ASP A 1 92 ? 0.823 2.541 17.891 1 88.56 92 ASP A O 1
ATOM 720 N N . ASP A 1 93 ? 2.021 3.498 19.391 1 74.75 93 ASP A N 1
ATOM 721 C CA . ASP A 1 93 ? 2.496 2.264 20 1 74.75 93 ASP A CA 1
ATOM 722 C C . ASP A 1 93 ? 1.539 1.795 21.094 1 74.75 93 ASP A C 1
ATOM 724 O O . ASP A 1 93 ? 1.81 0.808 21.781 1 74.75 93 ASP A O 1
ATOM 728 N N . THR A 1 94 ? 0.584 2.527 21.438 1 63.97 94 THR A N 1
ATOM 729 C CA . THR A 1 94 ? -0.342 2.184 22.516 1 63.97 94 THR A CA 1
ATOM 730 C C . THR A 1 94 ? -1.364 1.156 22.031 1 63.97 94 THR A C 1
ATOM 732 O O . THR A 1 94 ? -2.08 0.563 22.844 1 63.97 94 THR A O 1
ATOM 735 N N . THR A 1 95 ? -1.645 0.975 20.75 1 56.81 95 THR A N 1
ATOM 736 C CA . THR A 1 95 ? -2.666 0.041 20.281 1 56.81 95 THR A CA 1
ATOM 737 C C . THR A 1 95 ? -2.076 -1.354 20.094 1 56.81 95 THR A C 1
ATOM 739 O O . THR A 1 95 ? -1.11 -1.532 19.344 1 56.81 95 THR A O 1
ATOM 742 N N . PRO A 1 96 ? -2.314 -2.332 21 1 50.72 96 PRO A N 1
ATOM 743 C CA . PRO A 1 96 ? -1.789 -3.691 20.844 1 50.72 96 PRO A CA 1
ATOM 744 C C . PRO A 1 96 ? -1.968 -4.242 19.438 1 50.72 96 PRO A C 1
ATOM 746 O O . PRO A 1 96 ? -2.902 -3.85 18.734 1 50.72 96 PRO A O 1
ATOM 749 N N . PRO A 1 97 ? -0.896 -4.777 18.859 1 47.12 97 PRO A N 1
ATOM 750 C CA . PRO A 1 97 ? -1.157 -5.441 17.578 1 47.12 97 PRO A CA 1
ATOM 751 C C . PRO A 1 97 ? -2.488 -6.188 17.562 1 47.12 97 PRO A C 1
ATOM 753 O O . PRO A 1 97 ? -2.904 -6.742 18.578 1 47.12 97 PRO A O 1
ATOM 756 N N . GLN A 1 98 ? -3.396 -5.73 16.812 1 41.12 98 GLN A N 1
ATOM 757 C CA . GLN A 1 98 ? -4.652 -6.473 16.781 1 41.12 98 GLN A CA 1
ATOM 758 C C . GLN A 1 98 ? -4.398 -7.973 16.656 1 41.12 98 GLN A C 1
ATOM 760 O O . GLN A 1 98 ? -3.791 -8.43 15.68 1 41.12 98 GLN A O 1
ATOM 765 N N . MET A 1 99 ? -4.062 -8.617 17.656 1 37.69 99 MET A N 1
ATOM 766 C CA . MET A 1 99 ? -4.039 -10.078 17.625 1 37.69 99 MET A CA 1
ATOM 767 C C . MET A 1 99 ? -5.367 -10.633 17.109 1 37.69 99 MET A C 1
ATOM 769 O O . MET A 1 99 ? -6.426 -10.289 17.641 1 37.69 99 MET A O 1
ATOM 773 N N . TYR A 1 100 ? -5.504 -10.93 15.789 1 35.88 100 TYR A N 1
ATOM 774 C CA . TYR A 1 100 ? -6.629 -11.75 15.359 1 35.88 100 TYR A CA 1
ATOM 775 C C . TYR A 1 100 ? -6.684 -13.055 16.156 1 35.88 100 TYR A C 1
ATOM 777 O O . TYR A 1 100 ? -5.711 -13.812 16.188 1 35.88 100 TYR A O 1
ATOM 785 N N . SER A 1 101 ? -7.148 -13.039 17.281 1 38.88 101 SER A N 1
ATOM 786 C CA . SER A 1 101 ? -7.449 -14.305 17.953 1 38.88 101 SER A CA 1
ATOM 787 C C . SER A 1 101 ? -8.383 -15.164 17.109 1 38.88 101 SER A C 1
ATOM 789 O O . SER A 1 101 ? -9.5 -14.766 16.797 1 38.88 101 SER A O 1
ATOM 791 N N . TYR A 1 102 ? -7.844 -16.109 16.156 1 35.59 102 TYR A N 1
ATOM 792 C CA . TYR A 1 102 ? -8.633 -17.25 15.688 1 35.59 102 TYR A CA 1
ATOM 793 C C . TYR A 1 102 ? -9.188 -18.047 16.859 1 35.59 102 TYR A C 1
ATOM 795 O O . TYR A 1 102 ? -8.438 -18.5 17.719 1 35.59 102 TYR A O 1
ATOM 803 N N . ASP A 1 103 ? -10.133 -17.703 17.516 1 34.53 103 ASP A N 1
ATOM 804 C CA . ASP A 1 103 ? -10.781 -18.625 18.453 1 34.53 103 ASP A CA 1
ATOM 805 C C . ASP A 1 103 ? -10.812 -20.047 17.891 1 34.53 103 ASP A C 1
ATOM 807 O O . ASP A 1 103 ? -11.039 -20.234 16.688 1 34.53 103 ASP A O 1
ATOM 811 N N . GLU A 1 104 ? -10.469 -21.266 18.703 1 24.78 104 GLU A N 1
ATOM 812 C CA . GLU A 1 104 ? -10.602 -22.703 18.484 1 24.78 104 GLU A CA 1
ATOM 813 C C . GLU A 1 104 ? -12 -23.062 18 1 24.78 104 GLU A C 1
ATOM 815 O O . GLU A 1 104 ? -12.992 -22.484 18.453 1 24.78 104 GLU A O 1
ATOM 820 N N . MET B 1 1 ? 26.75 -29.859 20.828 1 48.47 1 MET B N 1
ATOM 821 C CA . MET B 1 1 ? 26.578 -28.859 19.766 1 48.47 1 MET B CA 1
ATOM 822 C C . MET B 1 1 ? 25.141 -28.797 19.297 1 48.47 1 MET B C 1
ATOM 824 O O . MET B 1 1 ? 24.578 -29.812 18.844 1 48.47 1 MET B O 1
ATOM 828 N N . SER B 1 2 ? 24.25 -28.016 19.875 1 60.62 2 SER B N 1
ATOM 829 C CA . SER B 1 2 ? 22.844 -27.891 19.516 1 60.62 2 SER B CA 1
ATOM 830 C C . SER B 1 2 ? 22.672 -27.594 18.031 1 60.62 2 SER B C 1
ATOM 832 O O . SER B 1 2 ? 23.156 -26.562 17.547 1 60.62 2 SER B O 1
ATOM 834 N N . THR B 1 3 ? 22.578 -28.5 17.188 1 62.22 3 THR 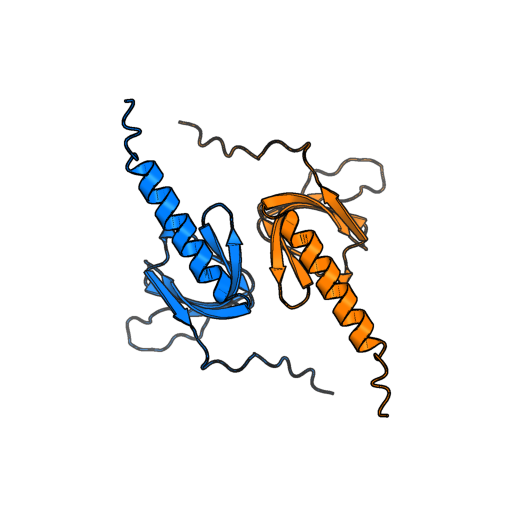B N 1
ATOM 835 C CA . THR B 1 3 ? 22.297 -28.344 15.758 1 62.22 3 THR B CA 1
ATOM 836 C C . THR B 1 3 ? 20.984 -27.594 15.547 1 62.22 3 THR B C 1
ATOM 838 O O . THR B 1 3 ? 19.906 -28.094 15.914 1 62.22 3 THR B O 1
ATOM 841 N N . THR B 1 4 ? 20.953 -26.359 15.719 1 68.06 4 THR B N 1
ATOM 842 C CA . THR B 1 4 ? 19.797 -25.547 15.383 1 68.06 4 THR B CA 1
ATOM 843 C C . THR B 1 4 ? 19.219 -25.969 14.031 1 68.06 4 THR B C 1
ATOM 845 O O . THR B 1 4 ? 19.844 -25.75 12.984 1 68.06 4 THR B O 1
ATOM 848 N N . THR B 1 5 ? 18.453 -26.984 13.969 1 78 5 THR B N 1
ATOM 849 C CA . THR B 1 5 ? 17.828 -27.469 12.734 1 78 5 THR B CA 1
ATOM 850 C C . THR B 1 5 ? 16.797 -26.453 12.242 1 78 5 THR B C 1
ATOM 852 O O . THR B 1 5 ? 15.93 -26.016 13 1 78 5 THR B O 1
ATOM 855 N N . ILE B 1 6 ? 17.047 -25.891 11.133 1 82.62 6 ILE B N 1
ATOM 856 C CA . ILE B 1 6 ? 16.141 -24.969 10.445 1 82.62 6 ILE B CA 1
ATOM 857 C C . ILE B 1 6 ? 14.828 -25.688 10.141 1 82.62 6 ILE B C 1
ATOM 859 O O . ILE B 1 6 ? 14.82 -26.734 9.5 1 82.62 6 ILE B O 1
ATOM 863 N N . THR B 1 7 ? 13.711 -25.453 10.883 1 90.94 7 THR B N 1
ATOM 864 C CA . THR B 1 7 ? 12.391 -26.047 10.672 1 90.94 7 THR B CA 1
ATOM 865 C C . THR B 1 7 ? 11.82 -25.625 9.32 1 90.94 7 THR B C 1
ATOM 867 O O . THR B 1 7 ? 12.297 -24.672 8.711 1 90.94 7 THR B O 1
ATOM 870 N N . ASP B 1 8 ? 10.992 -26.438 8.797 1 91.88 8 ASP B N 1
ATOM 871 C CA . ASP B 1 8 ? 10.297 -26.125 7.555 1 91.88 8 ASP B CA 1
ATOM 872 C C . ASP B 1 8 ? 9.672 -24.734 7.613 1 91.88 8 ASP B C 1
ATOM 874 O O . ASP B 1 8 ? 9.672 -24.016 6.621 1 91.88 8 ASP B O 1
ATOM 878 N N . GLU B 1 9 ? 9.211 -24.406 8.773 1 91.75 9 GLU B N 1
ATOM 879 C CA . GLU B 1 9 ? 8.602 -23.094 8.945 1 91.75 9 GLU B CA 1
ATOM 880 C C . GLU B 1 9 ? 9.633 -21.984 8.805 1 91.75 9 GLU B C 1
ATOM 882 O O . GLU B 1 9 ? 9.352 -20.922 8.227 1 91.75 9 GLU B O 1
ATOM 887 N N . GLN B 1 10 ? 10.758 -22.141 9.32 1 92.81 10 GLN B N 1
ATOM 888 C CA . GLN B 1 10 ? 11.828 -21.156 9.211 1 92.81 10 GLN B CA 1
ATOM 889 C C . GLN B 1 10 ? 12.32 -21.031 7.773 1 92.81 10 GLN B C 1
ATOM 891 O O . GLN B 1 10 ? 12.617 -19.922 7.309 1 92.81 10 GLN B O 1
ATOM 896 N N . LEU B 1 11 ? 12.438 -22.141 7.164 1 94.62 11 LEU B N 1
ATOM 897 C CA . LEU B 1 11 ? 12.836 -22.125 5.758 1 94.62 11 LEU B CA 1
ATOM 898 C C . LEU B 1 11 ? 11.828 -21.344 4.922 1 94.62 11 LEU B C 1
ATOM 900 O O . LEU B 1 11 ? 12.211 -20.562 4.051 1 94.62 11 LEU B O 1
ATOM 904 N N . GLU B 1 12 ? 10.594 -21.594 5.188 1 94.06 12 GLU B N 1
ATOM 905 C CA . GLU B 1 12 ? 9.547 -20.875 4.465 1 94.06 12 GLU B CA 1
ATOM 906 C C . GLU B 1 12 ? 9.648 -19.375 4.691 1 94.06 12 GLU B C 1
ATOM 908 O O . GLU B 1 12 ? 9.508 -18.594 3.75 1 94.06 12 GLU B O 1
ATOM 913 N N . THR B 1 13 ? 9.844 -18.984 5.91 1 94.31 13 THR B N 1
ATOM 914 C CA . THR B 1 13 ? 9.969 -17.578 6.234 1 94.31 13 THR B CA 1
ATOM 915 C C . THR B 1 13 ? 11.156 -16.953 5.516 1 94.31 13 THR B C 1
ATOM 917 O O . THR B 1 13 ? 11.094 -15.805 5.066 1 94.31 13 THR B O 1
ATOM 920 N N . MET B 1 14 ? 12.195 -17.625 5.414 1 95.25 14 MET B N 1
ATOM 921 C CA . MET B 1 14 ? 13.383 -17.125 4.727 1 95.25 14 MET B CA 1
ATOM 922 C C . MET B 1 14 ? 13.117 -16.953 3.236 1 95.25 14 MET B C 1
ATOM 924 O O . MET B 1 14 ? 13.617 -16 2.619 1 95.25 14 MET B O 1
ATOM 928 N N . GLN B 1 15 ? 12.469 -17.875 2.678 1 95.31 15 GLN B N 1
ATOM 929 C CA . GLN B 1 15 ? 12.141 -17.781 1.259 1 95.31 15 GLN B CA 1
ATOM 930 C C . GLN B 1 15 ? 11.25 -16.562 0.979 1 95.31 15 GLN B C 1
ATOM 932 O O . GLN B 1 15 ? 11.43 -15.875 -0.027 1 95.31 15 GLN B O 1
ATOM 937 N N . ILE B 1 16 ? 10.328 -16.375 1.906 1 95.69 16 ILE B N 1
ATOM 938 C CA . ILE B 1 16 ? 9.438 -15.227 1.742 1 95.69 16 ILE B CA 1
ATOM 939 C C . ILE B 1 16 ? 10.234 -13.93 1.831 1 95.69 16 ILE B C 1
ATOM 941 O O . ILE B 1 16 ? 10.039 -13.023 1.02 1 95.69 16 ILE B O 1
ATOM 945 N N . GLU B 1 17 ? 11.062 -13.828 2.709 1 95.94 17 GLU B N 1
ATOM 946 C CA . GLU B 1 17 ? 11.875 -12.633 2.877 1 95.94 17 GLU B CA 1
ATOM 947 C C . GLU B 1 17 ? 12.734 -12.367 1.645 1 95.94 17 GLU B C 1
ATOM 949 O O . GLU B 1 17 ? 12.914 -11.211 1.242 1 95.94 17 GLU B O 1
ATOM 954 N N . ASP B 1 18 ? 13.242 -13.414 1.11 1 96.81 18 ASP B N 1
ATOM 955 C CA . ASP B 1 18 ? 14.031 -13.289 -0.115 1 96.81 18 ASP B CA 1
ATOM 956 C C . ASP B 1 18 ? 13.172 -12.758 -1.264 1 96.81 18 ASP B C 1
ATOM 958 O O . ASP B 1 18 ? 13.617 -11.906 -2.037 1 96.81 18 ASP B O 1
ATOM 962 N N . GLY B 1 19 ? 12.031 -13.289 -1.361 1 96.19 19 GLY B N 1
ATOM 963 C CA . GLY B 1 19 ? 11.102 -12.812 -2.375 1 96.19 19 GLY B CA 1
ATOM 964 C C . GLY B 1 19 ? 10.758 -11.344 -2.229 1 96.19 19 GLY B C 1
ATOM 965 O O . GLY B 1 19 ? 10.781 -10.594 -3.205 1 96.19 19 GLY B O 1
ATOM 966 N N . LYS B 1 20 ? 10.508 -10.914 -1.027 1 96 20 LYS B N 1
ATOM 967 C CA . LYS B 1 20 ? 10.203 -9.508 -0.753 1 96 20 LYS B CA 1
ATOM 968 C C . LYS B 1 20 ? 11.367 -8.609 -1.153 1 96 20 LYS B C 1
ATOM 970 O O . LYS B 1 20 ? 11.164 -7.543 -1.744 1 96 20 LYS B O 1
ATOM 975 N N . SER B 1 21 ? 12.523 -9.094 -0.783 1 96.25 21 SER B N 1
ATOM 976 C CA . SER B 1 21 ? 13.727 -8.32 -1.09 1 96.25 21 SER B CA 1
ATOM 977 C C . SER B 1 21 ? 13.891 -8.133 -2.594 1 96.25 21 SER B C 1
ATOM 979 O O . SER B 1 21 ? 14.258 -7.051 -3.051 1 96.25 21 SER B O 1
ATOM 981 N N . LYS B 1 22 ? 13.602 -9.102 -3.34 1 96.25 22 LYS B N 1
ATOM 982 C CA . LYS B 1 22 ? 13.688 -9.023 -4.797 1 96.25 22 LYS B CA 1
ATOM 983 C C . LYS B 1 22 ? 12.648 -8.062 -5.355 1 96.25 22 LYS B C 1
ATOM 985 O O . LYS B 1 22 ? 12.938 -7.289 -6.273 1 96.25 22 LYS B O 1
ATOM 990 N N . LEU B 1 23 ? 11.539 -8.094 -4.77 1 97.06 23 LEU B N 1
ATOM 991 C CA . LEU B 1 23 ? 10.461 -7.234 -5.254 1 97.06 23 LEU B CA 1
ATOM 992 C C . LEU B 1 23 ? 10.773 -5.766 -4.984 1 97.06 23 LEU B C 1
ATOM 994 O O . LEU B 1 23 ? 10.383 -4.895 -5.762 1 97.06 23 LEU B O 1
ATOM 998 N N . ARG B 1 24 ? 11.484 -5.473 -3.936 1 95 24 ARG B N 1
ATOM 999 C CA . ARG B 1 24 ? 11.781 -4.102 -3.537 1 95 24 ARG B CA 1
ATOM 1000 C C . ARG B 1 24 ? 12.523 -3.357 -4.645 1 95 24 ARG B C 1
ATOM 1002 O O . ARG B 1 24 ? 12.445 -2.131 -4.738 1 95 24 ARG B O 1
ATOM 1009 N N . LYS B 1 25 ? 13.18 -4.051 -5.5 1 95.19 25 LYS B N 1
ATOM 1010 C CA . LYS B 1 25 ? 13.938 -3.449 -6.594 1 95.19 25 LYS B CA 1
ATOM 1011 C C . LYS B 1 25 ? 13.008 -2.885 -7.664 1 95.19 25 LYS B C 1
ATOM 1013 O O . LYS B 1 25 ? 13.422 -2.08 -8.492 1 95.19 25 LYS B O 1
ATOM 1018 N N . TRP B 1 26 ? 11.758 -3.268 -7.617 1 95.81 26 TRP B N 1
ATOM 1019 C CA . TRP B 1 26 ? 10.836 -2.934 -8.695 1 95.81 26 TRP B CA 1
ATOM 1020 C C . TRP B 1 26 ? 9.742 -1.995 -8.203 1 95.81 26 TRP B C 1
ATOM 1022 O O . TRP B 1 26 ? 8.688 -1.878 -8.836 1 95.81 26 TRP B O 1
ATOM 1032 N N . LEU B 1 27 ? 9.953 -1.265 -7.148 1 95.25 27 LEU B N 1
ATOM 1033 C CA . LEU B 1 27 ? 9.016 -0.279 -6.621 1 95.25 27 LEU B CA 1
ATOM 1034 C C . LEU B 1 27 ? 8.594 0.706 -7.707 1 95.25 27 LEU B C 1
ATOM 1036 O O . LEU B 1 27 ? 9.43 1.169 -8.484 1 95.25 27 LEU B O 1
ATOM 1040 N N . ASN B 1 28 ? 7.34 0.892 -7.828 1 96.31 28 ASN B N 1
ATOM 1041 C CA . ASN B 1 28 ? 6.727 1.906 -8.68 1 96.31 28 ASN B CA 1
ATOM 1042 C C . ASN B 1 28 ? 6.699 1.47 -10.141 1 96.31 28 ASN B C 1
ATOM 1044 O O . ASN B 1 28 ? 6.398 2.271 -11.023 1 96.31 28 ASN B O 1
ATOM 1048 N N . MET B 1 29 ? 7.117 0.257 -10.422 1 96.62 29 MET B N 1
ATOM 1049 C CA . MET B 1 29 ? 6.996 -0.291 -11.773 1 96.62 29 MET B CA 1
ATOM 1050 C C . MET B 1 29 ? 5.629 -0.933 -11.977 1 96.62 29 MET B C 1
ATOM 1052 O O . MET B 1 29 ? 4.941 -1.264 -11.008 1 96.62 29 MET B O 1
ATOM 1056 N N . ASN B 1 30 ? 5.258 -1.068 -13.211 1 97.25 30 ASN B N 1
ATOM 1057 C CA . ASN B 1 30 ? 4 -1.732 -13.547 1 97.25 30 ASN B CA 1
ATOM 1058 C C . ASN B 1 30 ? 4.129 -3.25 -13.453 1 97.25 30 ASN B C 1
ATOM 1060 O O . ASN B 1 30 ? 4.988 -3.846 -14.102 1 97.25 30 ASN B O 1
ATOM 1064 N N . PHE B 1 31 ? 3.305 -3.811 -12.648 1 98.19 31 PHE B N 1
ATOM 1065 C CA . PHE B 1 31 ? 3.246 -5.262 -12.516 1 98.19 31 PHE B CA 1
ATOM 1066 C C . PHE B 1 31 ? 2.074 -5.832 -13.297 1 98.19 31 PHE B C 1
ATOM 1068 O O . PHE B 1 31 ? 0.997 -5.234 -13.344 1 98.19 31 PHE B O 1
ATOM 1075 N N . ARG B 1 32 ? 2.295 -6.93 -13.875 1 97.38 32 ARG B N 1
ATOM 1076 C CA . ARG B 1 32 ? 1.282 -7.875 -14.336 1 97.38 32 ARG B CA 1
ATOM 1077 C C . ARG B 1 32 ? 1.272 -9.133 -13.477 1 97.38 32 ARG B C 1
ATOM 1079 O O . ARG B 1 32 ? 2.238 -9.898 -13.477 1 97.38 32 ARG B O 1
ATOM 1086 N N . ILE B 1 33 ? 0.221 -9.398 -12.781 1 98.19 33 ILE B N 1
ATOM 1087 C CA . ILE B 1 33 ? 0.143 -10.492 -11.828 1 98.19 33 ILE B CA 1
ATOM 1088 C C . ILE B 1 33 ? -0.924 -11.492 -12.266 1 98.19 33 ILE B C 1
ATOM 1090 O O . ILE B 1 33 ? -2.092 -11.125 -12.43 1 98.19 33 ILE B O 1
ATOM 1094 N N . GLU B 1 34 ? -0.539 -12.672 -12.383 1 97.56 34 GLU B N 1
ATOM 1095 C CA . GLU B 1 34 ? -1.476 -13.758 -12.633 1 97.56 34 GLU B CA 1
ATOM 1096 C C . GLU B 1 34 ? -1.944 -14.398 -11.328 1 97.56 34 GLU B C 1
ATOM 1098 O O . GLU B 1 34 ? -1.126 -14.773 -10.484 1 97.56 34 GLU B O 1
ATOM 1103 N N . MET B 1 35 ? -3.225 -14.547 -11.234 1 97.31 35 MET B N 1
ATOM 1104 C CA . MET B 1 35 ? -3.822 -15.078 -10.016 1 97.31 35 MET B CA 1
ATOM 1105 C C . MET B 1 35 ? -4.172 -16.547 -10.172 1 97.31 35 MET B C 1
ATOM 1107 O O . MET B 1 35 ? -4.293 -17.047 -11.297 1 97.31 35 MET B O 1
ATOM 1111 N N . THR B 1 36 ? -4.379 -17.188 -9.039 1 96.94 36 THR B N 1
ATOM 1112 C CA . THR B 1 36 ? -4.676 -18.609 -9.008 1 96.94 36 THR B CA 1
ATOM 1113 C C . THR B 1 36 ? -6.043 -18.891 -9.633 1 96.94 36 THR B C 1
ATOM 1115 O O . THR B 1 36 ? -6.277 -19.984 -10.156 1 96.94 36 THR B O 1
ATOM 1118 N N . ASP B 1 37 ? -6.91 -17.922 -9.656 1 94.56 37 ASP B N 1
ATOM 1119 C CA . ASP B 1 37 ? -8.25 -18.156 -10.188 1 94.56 37 ASP B CA 1
ATOM 1120 C C . ASP B 1 37 ? -8.344 -17.734 -11.648 1 94.56 37 ASP B C 1
ATOM 1122 O O . ASP B 1 37 ? -9.438 -17.688 -12.219 1 94.56 37 ASP B O 1
ATOM 1126 N N . GLY B 1 38 ? -7.273 -17.328 -12.164 1 92.88 38 GLY B N 1
ATOM 1127 C CA . GLY B 1 38 ? -7.23 -17.047 -13.586 1 92.88 38 GLY B CA 1
ATOM 1128 C C . GLY B 1 38 ? -7.277 -15.562 -13.906 1 92.88 38 GLY B C 1
ATOM 1129 O O . GLY B 1 38 ? -7 -15.156 -15.039 1 92.88 38 GLY B O 1
ATOM 1130 N N . ARG B 1 39 ? -7.488 -14.773 -12.961 1 95.06 39 ARG B N 1
ATOM 1131 C CA . ARG B 1 39 ? -7.496 -13.328 -13.18 1 95.06 39 ARG B CA 1
ATOM 1132 C C . ARG B 1 39 ? -6.082 -12.805 -13.398 1 95.06 39 ARG B C 1
ATOM 1134 O O . ARG B 1 39 ? -5.105 -13.438 -12.992 1 95.06 39 ARG B O 1
ATOM 1141 N N . VAL B 1 40 ? -6.078 -11.695 -14.094 1 96.62 40 VAL B N 1
ATOM 1142 C CA . VAL B 1 40 ? -4.832 -10.961 -14.266 1 96.62 40 VAL B CA 1
ATOM 1143 C C . VAL B 1 40 ? -5 -9.539 -13.742 1 96.62 40 VAL B C 1
ATOM 1145 O O . VAL B 1 40 ? -5.957 -8.844 -14.094 1 96.62 40 VAL B O 1
ATOM 1148 N N . LEU B 1 41 ? -4.102 -9.172 -12.914 1 97.38 41 LEU B N 1
ATOM 1149 C CA . LEU B 1 41 ? -4.082 -7.809 -12.398 1 97.38 41 LEU B CA 1
ATOM 1150 C C . LEU B 1 41 ? -2.9 -7.027 -12.961 1 97.38 41 LEU B C 1
ATOM 1152 O O . LEU B 1 41 ? -1.776 -7.535 -12.992 1 97.38 41 LEU B O 1
ATOM 1156 N N . ILE B 1 42 ? -3.141 -5.836 -13.414 1 97.69 42 ILE B N 1
ATOM 1157 C CA . ILE B 1 42 ? -2.096 -4.934 -13.891 1 97.69 42 ILE B CA 1
ATOM 1158 C C . ILE B 1 42 ? -2.16 -3.617 -13.117 1 97.69 42 ILE B C 1
ATOM 1160 O O . ILE B 1 42 ? -3.225 -3.002 -13.016 1 97.69 42 ILE B O 1
ATOM 1164 N N . GLY B 1 43 ? -1.055 -3.23 -12.555 1 97.94 43 GLY B N 1
ATOM 1165 C CA . GLY B 1 43 ? -1.012 -1.997 -11.781 1 97.94 43 GLY B CA 1
ATOM 1166 C C . GLY B 1 43 ? 0.387 -1.628 -11.328 1 97.94 43 GLY B C 1
ATOM 1167 O O . GLY B 1 43 ? 1.352 -2.332 -11.633 1 97.94 43 GLY B O 1
ATOM 1168 N N . VAL B 1 44 ? 0.516 -0.482 -10.695 1 98.12 44 VAL B N 1
ATOM 1169 C CA . VAL B 1 44 ? 1.795 0.011 -10.195 1 98.12 44 VAL B CA 1
ATOM 1170 C C . VAL B 1 44 ? 2.143 -0.688 -8.883 1 98.12 44 VAL B C 1
ATOM 1172 O O . VAL B 1 44 ? 1.359 -0.655 -7.926 1 98.12 44 VAL B O 1
ATOM 1175 N N . PHE B 1 45 ? 3.281 -1.309 -8.836 1 98.31 45 PHE B N 1
ATOM 1176 C CA . PHE B 1 45 ? 3.758 -1.928 -7.602 1 98.31 45 PHE B CA 1
ATOM 1177 C C . PHE B 1 45 ? 4.137 -0.868 -6.574 1 98.31 45 PHE B C 1
ATOM 1179 O O . PHE B 1 45 ? 5.066 -0.092 -6.789 1 98.31 45 PHE B O 1
ATOM 1186 N N . LEU B 1 46 ? 3.383 -0.899 -5.453 1 98.06 46 LEU B N 1
ATOM 1187 C CA . LEU B 1 46 ? 3.658 0.09 -4.418 1 98.06 46 LEU B CA 1
ATOM 1188 C C . LEU B 1 46 ? 4.562 -0.493 -3.338 1 98.06 46 LEU B C 1
ATOM 1190 O O . LEU B 1 46 ? 5.582 0.105 -2.988 1 98.06 46 LEU B O 1
ATOM 1194 N N . CYS B 1 47 ? 4.195 -1.665 -2.785 1 98.31 47 CYS B N 1
ATOM 1195 C CA . CYS B 1 47 ? 5.027 -2.295 -1.763 1 98.31 47 CYS B CA 1
ATOM 1196 C C . CYS B 1 47 ? 4.5 -3.682 -1.413 1 98.31 47 CYS B C 1
ATOM 1198 O O . CYS B 1 47 ? 3.49 -4.125 -1.965 1 98.31 47 CYS B O 1
ATOM 1200 N N . THR B 1 48 ? 5.234 -4.414 -0.649 1 97.56 48 THR B N 1
ATOM 1201 C CA . THR B 1 48 ? 4.773 -5.59 0.084 1 97.56 48 THR B CA 1
ATOM 1202 C C . THR B 1 48 ? 4.609 -5.273 1.567 1 97.56 48 THR B C 1
ATOM 1204 O O . THR B 1 48 ? 5.324 -4.426 2.109 1 97.56 48 THR B O 1
ATOM 1207 N N . ASP B 1 49 ? 3.682 -5.875 2.148 1 96.06 49 ASP B N 1
ATOM 1208 C CA . ASP B 1 49 ? 3.557 -5.656 3.586 1 96.06 49 ASP B CA 1
ATOM 1209 C C . ASP B 1 49 ? 4.199 -6.793 4.375 1 96.06 49 ASP B C 1
ATOM 1211 O O . ASP B 1 49 ? 4.867 -7.656 3.799 1 96.06 49 ASP B O 1
ATOM 1215 N N . ARG B 1 50 ? 4.043 -6.777 5.656 1 92.31 50 ARG B N 1
ATOM 1216 C CA . ARG B 1 50 ? 4.676 -7.738 6.555 1 92.31 50 ARG B CA 1
ATOM 1217 C C . ARG B 1 50 ? 4.238 -9.164 6.234 1 92.31 50 ARG B C 1
ATOM 1219 O O . ARG B 1 50 ? 5.043 -10.094 6.301 1 92.31 50 ARG B O 1
ATOM 1226 N N . ASP B 1 51 ? 3.021 -9.281 5.812 1 93.94 51 ASP B N 1
ATOM 1227 C CA . ASP B 1 51 ? 2.451 -10.594 5.547 1 93.94 51 ASP B CA 1
ATOM 1228 C C . ASP B 1 51 ? 2.744 -11.039 4.117 1 93.94 51 ASP B C 1
ATOM 1230 O O . ASP B 1 51 ? 2.156 -12.008 3.631 1 93.94 51 ASP B O 1
ATOM 1234 N N . ALA B 1 52 ? 3.475 -10.25 3.449 1 95.5 52 ALA B N 1
ATOM 1235 C CA . ALA B 1 52 ? 3.936 -10.508 2.088 1 95.5 52 ALA B CA 1
ATOM 1236 C C . ALA B 1 52 ? 2.807 -10.32 1.08 1 95.5 52 ALA B C 1
ATOM 1238 O O . ALA B 1 52 ? 2.807 -10.938 0.013 1 95.5 52 ALA B O 1
ATOM 1239 N N . ASN B 1 53 ? 1.75 -9.547 1.441 1 97.75 53 ASN B N 1
ATOM 1240 C CA . ASN B 1 53 ? 0.795 -9.078 0.444 1 97.75 53 ASN B CA 1
ATOM 1241 C C . ASN B 1 53 ? 1.423 -8.055 -0.492 1 97.75 53 ASN B C 1
ATOM 1243 O O . ASN B 1 53 ? 2.295 -7.285 -0.083 1 97.75 53 ASN B O 1
ATOM 1247 N N . VAL B 1 54 ? 0.967 -8.125 -1.712 1 98.69 54 VAL B N 1
ATOM 1248 C CA . VAL B 1 54 ? 1.419 -7.145 -2.695 1 98.69 54 VAL B CA 1
ATOM 1249 C C . VAL B 1 54 ? 0.378 -6.039 -2.838 1 98.69 54 VAL B C 1
ATOM 1251 O O . VAL B 1 54 ? -0.805 -6.312 -3.055 1 98.69 54 VAL B O 1
ATOM 1254 N N . ILE B 1 55 ? 0.772 -4.82 -2.705 1 98.81 55 ILE B N 1
ATOM 1255 C CA . ILE B 1 55 ? -0.127 -3.682 -2.844 1 98.81 55 ILE B CA 1
ATOM 1256 C C . ILE B 1 55 ? 0.103 -3.002 -4.191 1 98.81 55 ILE B C 1
ATOM 1258 O O . ILE B 1 55 ? 1.228 -2.609 -4.512 1 98.81 55 ILE B O 1
ATOM 1262 N N . LEU B 1 56 ? -0.967 -2.859 -4.949 1 98.56 56 LEU B N 1
ATOM 1263 C CA . LEU B 1 56 ? -0.929 -2.221 -6.262 1 98.56 56 LEU B CA 1
ATOM 1264 C C . LEU B 1 56 ? -1.747 -0.933 -6.262 1 98.56 56 LEU B C 1
ATOM 1266 O O . LEU B 1 56 ? -2.803 -0.862 -5.629 1 98.56 56 LEU B O 1
ATOM 1270 N N . GLY B 1 57 ? -1.201 0.014 -6.941 1 98.19 57 GLY B N 1
ATOM 1271 C CA . GLY B 1 57 ? -1.968 1.205 -7.27 1 98.19 57 GLY B CA 1
ATOM 1272 C C . GLY B 1 57 ? -2.414 1.247 -8.719 1 98.19 57 GLY B C 1
ATOM 1273 O O . GLY B 1 57 ? -1.836 0.571 -9.57 1 98.19 57 GLY B O 1
ATOM 1274 N N . ALA B 1 58 ? -3.498 2.041 -8.984 1 96.88 58 ALA B N 1
ATOM 1275 C CA . ALA B 1 58 ? -4.027 2.195 -10.344 1 96.88 58 ALA B CA 1
ATOM 1276 C C . ALA B 1 58 ? -4.211 0.839 -11.016 1 96.88 58 ALA B C 1
ATOM 1278 O O . ALA B 1 58 ? -3.789 0.645 -12.156 1 96.88 58 ALA B O 1
ATOM 1279 N N . CYS B 1 59 ? -4.781 -0.086 -10.266 1 97.69 59 CYS B N 1
ATOM 1280 C CA . CYS B 1 59 ? -4.844 -1.475 -10.703 1 97.69 59 CYS B CA 1
ATOM 1281 C C . CYS B 1 59 ? -6.09 -1.728 -11.539 1 97.69 59 CYS B C 1
ATOM 1283 O O . CYS B 1 59 ? -7.172 -1.237 -11.211 1 97.69 59 CYS B O 1
ATOM 1285 N N . SER B 1 60 ? -5.957 -2.488 -12.562 1 97.31 60 SER B N 1
ATOM 1286 C CA . SER B 1 60 ? -7.039 -3.033 -13.375 1 97.31 60 SER B CA 1
ATOM 1287 C C . SER B 1 60 ? -7.012 -4.559 -13.383 1 97.31 60 SER B C 1
ATOM 1289 O O . SER B 1 60 ? -5.945 -5.164 -13.258 1 97.31 60 SER B O 1
ATOM 1291 N N . GLU B 1 61 ? -8.211 -5.082 -13.523 1 97 61 GLU B N 1
ATOM 1292 C CA . GLU B 1 61 ? -8.359 -6.531 -13.539 1 97 61 GLU B CA 1
ATOM 1293 C C . GLU B 1 61 ? -8.836 -7.023 -14.906 1 97 61 GLU B C 1
ATOM 1295 O O . GLU B 1 61 ? -9.727 -6.422 -15.516 1 97 61 GLU B O 1
ATOM 1300 N N . TYR B 1 62 ? -8.258 -8.07 -15.281 1 93.12 62 TYR B N 1
ATOM 1301 C CA . TYR B 1 62 ? -8.609 -8.727 -16.531 1 93.12 62 TYR B CA 1
ATOM 1302 C C . TYR B 1 62 ? -9.008 -10.18 -16.297 1 93.12 62 TYR B C 1
ATOM 1304 O O . TYR B 1 62 ? -8.375 -10.883 -15.5 1 93.12 62 TYR B O 1
ATOM 1312 N N . LEU B 1 63 ? -10.258 -10.445 -16.812 1 86.62 63 LEU B N 1
ATOM 1313 C CA . LEU B 1 63 ? -10.711 -11.828 -16.719 1 86.62 63 LEU B CA 1
ATOM 1314 C C . LEU B 1 63 ? -10.375 -12.602 -18 1 86.62 63 LEU B C 1
ATOM 1316 O O . LEU B 1 63 ? -10.484 -12.062 -19.094 1 86.62 63 LEU B O 1
ATOM 1320 N N . LYS B 1 64 ? -9.805 -13.688 -17.719 1 75.06 64 LYS B N 1
ATOM 1321 C CA . LYS B 1 64 ? -9.594 -14.531 -18.891 1 75.06 64 LYS B CA 1
ATOM 1322 C C . LYS B 1 64 ? -10.906 -15.086 -19.422 1 75.06 64 LYS B C 1
ATOM 1324 O O . LYS B 1 64 ? -11.695 -15.656 -18.656 1 75.06 64 LYS B O 1
ATOM 1329 N N . GLY B 1 65 ? -11.453 -14.414 -20.453 1 66.31 65 GLY B N 1
ATOM 1330 C CA . GLY B 1 65 ? -12.695 -14.875 -21.062 1 66.31 65 GLY B CA 1
ATOM 1331 C C . GLY B 1 65 ? -12.617 -16.297 -21.547 1 66.31 65 GLY B C 1
ATOM 1332 O O . GLY B 1 65 ? -11.539 -16.812 -21.859 1 66.31 65 GLY B O 1
ATOM 1333 N N . VAL B 1 66 ? -13.68 -17.203 -21.203 1 63.59 66 VAL B N 1
ATOM 1334 C CA . VAL B 1 66 ? -13.828 -18.562 -21.719 1 63.59 66 VAL B CA 1
ATOM 1335 C C . VAL B 1 66 ? -13.75 -18.547 -23.25 1 63.59 66 VAL B C 1
ATOM 1337 O O . VAL B 1 66 ? -13.125 -19.422 -23.844 1 63.59 66 VAL B O 1
ATOM 1340 N N . ASP B 1 67 ? -14.414 -17.578 -23.875 1 61.22 67 ASP B N 1
ATOM 1341 C CA . ASP B 1 67 ? -14.602 -17.656 -25.312 1 61.22 67 ASP B CA 1
ATOM 1342 C C . ASP B 1 67 ? -13.578 -16.781 -26.047 1 61.22 67 ASP B C 1
ATOM 1344 O O . ASP B 1 67 ? -13.719 -16.531 -27.25 1 61.22 67 ASP B O 1
ATOM 1348 N N . GLY B 1 68 ? -12.555 -16.516 -25.5 1 62.31 68 GLY B N 1
ATOM 1349 C CA . GLY B 1 68 ? -11.586 -15.711 -26.219 1 62.31 68 GLY B CA 1
ATOM 1350 C C . GLY B 1 68 ? -11.938 -14.234 -26.219 1 62.31 68 GLY B C 1
ATOM 1351 O O . GLY B 1 68 ? -11.258 -13.43 -26.859 1 62.31 68 GLY B O 1
ATOM 1352 N N . GLU B 1 69 ? -13.164 -13.992 -25.875 1 60.03 69 GLU B N 1
ATOM 1353 C CA . GLU B 1 69 ? -13.508 -12.57 -25.922 1 60.03 69 GLU B CA 1
ATOM 1354 C C . GLU B 1 69 ? -12.805 -11.805 -24.797 1 60.03 69 GLU B C 1
ATOM 1356 O O . GLU B 1 69 ? -12.688 -12.297 -23.672 1 60.03 69 GLU B O 1
ATOM 1361 N N . THR B 1 70 ? -11.969 -10.969 -25.266 1 60.38 70 THR B N 1
ATOM 1362 C CA . THR B 1 70 ? -11.273 -10.094 -24.328 1 60.38 70 THR B CA 1
ATOM 1363 C C . THR B 1 70 ? -12.266 -9.227 -23.562 1 60.38 70 THR B C 1
ATOM 1365 O O . THR B 1 70 ? -13.016 -8.461 -24.156 1 60.38 70 THR B O 1
ATOM 1368 N N . GLU B 1 71 ? -12.633 -9.609 -22.375 1 73.88 71 GLU B N 1
ATOM 1369 C CA . GLU B 1 71 ? -13.477 -8.758 -21.531 1 73.88 71 GLU B CA 1
ATOM 1370 C C . GLU B 1 71 ? -12.742 -7.48 -21.141 1 73.88 71 GLU B C 1
ATOM 1372 O O . GLU B 1 71 ? -11.516 -7.473 -21.016 1 73.88 71 GLU B O 1
ATOM 1377 N N . GLU B 1 72 ? -13.547 -6.336 -21.281 1 86.56 72 GLU B N 1
ATOM 1378 C CA . GLU B 1 72 ? -13.016 -5.059 -20.812 1 86.56 72 GLU B CA 1
ATOM 1379 C C . GLU B 1 72 ? -12.484 -5.156 -19.391 1 86.56 72 GLU B C 1
ATOM 1381 O O . GLU B 1 72 ? -13.086 -5.824 -18.547 1 86.56 72 GLU B O 1
ATOM 1386 N N . PRO B 1 73 ? -11.391 -4.547 -19.234 1 92.12 73 PRO B N 1
ATOM 1387 C CA . PRO B 1 73 ? -10.82 -4.559 -17.891 1 92.12 73 PRO B CA 1
ATOM 1388 C C . PRO B 1 73 ? -11.719 -3.855 -16.875 1 92.12 73 PRO B C 1
ATOM 1390 O O . PRO B 1 73 ? -12.461 -2.939 -17.219 1 92.12 73 PRO B O 1
ATOM 1393 N N . ARG B 1 74 ? -11.727 -4.355 -15.664 1 95.88 74 ARG B N 1
ATOM 1394 C CA . ARG B 1 74 ? -12.312 -3.658 -14.531 1 95.88 74 ARG B CA 1
ATOM 1395 C C . ARG B 1 74 ? -11.266 -2.865 -13.758 1 95.88 74 ARG B C 1
ATOM 1397 O O . ARG B 1 74 ? -10.25 -3.42 -13.336 1 95.88 74 ARG B O 1
ATOM 1404 N N . VAL B 1 75 ? -11.492 -1.503 -13.609 1 97.12 75 VAL B N 1
ATOM 1405 C CA . VAL B 1 75 ? -10.586 -0.658 -12.836 1 97.12 75 VAL B CA 1
ATOM 1406 C C . VAL B 1 75 ? -10.828 -0.879 -11.344 1 97.12 75 VAL B C 1
ATOM 1408 O O . VAL B 1 75 ? -11.945 -0.703 -10.852 1 97.12 75 VAL B O 1
ATOM 1411 N N . LEU B 1 76 ? -9.797 -1.292 -10.547 1 97 76 LEU B N 1
ATOM 1412 C CA . LEU B 1 76 ? -9.93 -1.601 -9.125 1 97 76 LEU B CA 1
ATOM 1413 C C . LEU B 1 76 ? -9.344 -0.486 -8.266 1 97 76 LEU B C 1
ATOM 1415 O O . LEU B 1 76 ? -9.75 -0.302 -7.117 1 97 76 LEU B O 1
ATOM 1419 N N . GLY B 1 77 ? -8.297 0.241 -8.891 1 97.56 77 GLY B N 1
ATOM 1420 C CA . GLY B 1 77 ? -7.609 1.255 -8.102 1 97.56 77 GLY B CA 1
ATOM 1421 C C . GLY B 1 77 ? -6.57 0.678 -7.164 1 97.56 77 GLY B C 1
ATOM 1422 O O . GLY B 1 77 ? -5.688 -0.074 -7.586 1 97.56 77 GLY B O 1
ATOM 1423 N N . LEU B 1 78 ? -6.703 0.979 -5.898 1 98.44 78 LEU B N 1
ATOM 1424 C CA . LEU B 1 78 ? -5.797 0.449 -4.887 1 98.44 78 LEU B CA 1
ATOM 1425 C C . LEU B 1 78 ? -6.23 -0.944 -4.445 1 98.44 78 LEU B C 1
ATOM 1427 O O . LEU B 1 78 ? -7.367 -1.137 -4.008 1 98.44 78 LEU B O 1
ATOM 1431 N N . VAL B 1 79 ? -5.305 -1.902 -4.555 1 98.38 79 VAL B N 1
ATOM 1432 C CA . VAL B 1 79 ? -5.676 -3.266 -4.188 1 98.38 79 VAL B CA 1
ATOM 1433 C C . VAL B 1 79 ? -4.543 -3.914 -3.395 1 98.38 79 VAL B C 1
ATOM 1435 O O . VAL B 1 79 ? -3.377 -3.535 -3.539 1 98.38 79 VAL B O 1
ATOM 1438 N N . MET B 1 80 ? -4.941 -4.805 -2.604 1 98.62 80 MET B N 1
ATOM 1439 C CA . MET B 1 80 ? -4.031 -5.699 -1.899 1 98.62 80 MET B CA 1
A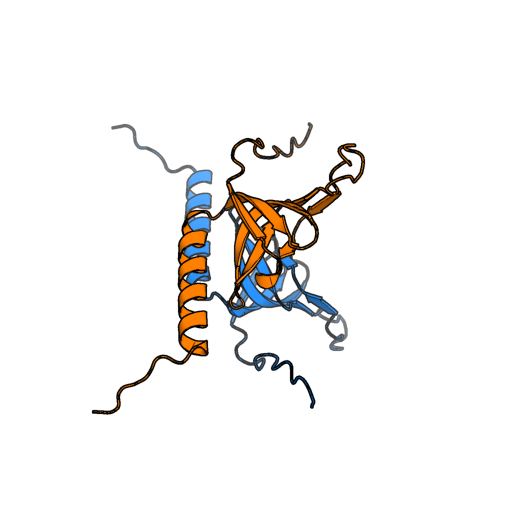TOM 1440 C C . MET B 1 80 ? -4.195 -7.137 -2.383 1 98.62 80 MET B C 1
ATOM 1442 O O . MET B 1 80 ? -5.301 -7.684 -2.346 1 98.62 80 MET B O 1
ATOM 1446 N N . VAL B 1 81 ? -3.125 -7.734 -2.842 1 98.62 81 VAL B N 1
ATOM 1447 C CA . VAL B 1 81 ? -3.123 -9.094 -3.369 1 98.62 81 VAL B CA 1
ATOM 1448 C C . VAL B 1 81 ? -2.404 -10.023 -2.396 1 98.62 81 VAL B C 1
ATOM 1450 O O . VAL B 1 81 ? -1.2 -9.891 -2.17 1 98.62 81 VAL B O 1
ATOM 1453 N N . PRO B 1 82 ? -3.178 -11.016 -1.806 1 97.69 82 PRO B N 1
ATOM 1454 C CA . PRO B 1 82 ? -2.488 -11.977 -0.942 1 97.69 82 PRO B CA 1
ATOM 1455 C C . PRO B 1 82 ? -1.463 -12.82 -1.698 1 97.69 82 PRO B C 1
ATOM 1457 O O . PRO B 1 82 ? -1.713 -13.234 -2.836 1 97.69 82 PRO B O 1
ATOM 1460 N N . GLY B 1 83 ? -0.287 -13 -1.142 1 97.31 83 GLY B N 1
ATOM 1461 C CA . GLY B 1 83 ? 0.799 -13.742 -1.768 1 97.31 83 GLY B CA 1
ATOM 1462 C C . GLY B 1 83 ? 0.396 -15.133 -2.211 1 97.31 83 GLY B C 1
ATOM 1463 O O . GLY B 1 83 ? 0.811 -15.594 -3.275 1 97.31 83 GLY B O 1
ATOM 1464 N N . ARG B 1 84 ? -0.464 -15.75 -1.487 1 95.38 84 ARG B N 1
ATOM 1465 C CA . ARG B 1 84 ? -0.846 -17.125 -1.752 1 95.38 84 ARG B CA 1
ATOM 1466 C C . ARG B 1 84 ? -1.676 -17.234 -3.027 1 95.38 84 ARG B C 1
ATOM 1468 O O . ARG B 1 84 ? -1.856 -18.328 -3.568 1 95.38 84 ARG B O 1
ATOM 1475 N N . HIS B 1 85 ? -2.209 -16.188 -3.504 1 97.81 85 HIS B N 1
ATOM 1476 C CA . HIS B 1 85 ? -3.053 -16.219 -4.691 1 97.81 85 HIS B CA 1
ATOM 1477 C C . HIS B 1 85 ? -2.271 -15.805 -5.934 1 97.81 85 HIS B C 1
ATOM 1479 O O . HIS B 1 85 ? -2.848 -15.672 -7.016 1 97.81 85 HIS B O 1
ATOM 1485 N N . ILE B 1 86 ? -1.007 -15.586 -5.758 1 98.19 86 ILE B N 1
ATOM 1486 C CA . ILE B 1 86 ? -0.19 -15.133 -6.879 1 98.19 86 ILE B CA 1
ATOM 1487 C C . ILE B 1 86 ? 0.484 -16.328 -7.543 1 98.19 86 ILE B C 1
ATOM 1489 O O . ILE B 1 86 ? 1.19 -17.094 -6.887 1 98.19 86 ILE B O 1
ATOM 1493 N N . VAL B 1 87 ? 0.27 -16.438 -8.836 1 98.12 87 VAL B N 1
ATOM 1494 C CA . VAL B 1 87 ? 0.921 -17.453 -9.641 1 98.12 87 VAL B CA 1
ATOM 1495 C C . VAL B 1 87 ? 2.227 -16.922 -10.211 1 98.12 87 VAL B C 1
ATOM 1497 O O . VAL B 1 87 ? 3.252 -17.594 -10.195 1 98.12 87 VAL B O 1
ATOM 1500 N N . SER B 1 88 ? 2.24 -15.68 -10.68 1 97.75 88 SER B N 1
ATOM 1501 C CA . SER B 1 88 ? 3.432 -15.078 -11.273 1 97.75 88 SER B CA 1
ATOM 1502 C C . SER B 1 88 ? 3.342 -13.562 -11.281 1 97.75 88 SER B C 1
ATOM 1504 O O . SER B 1 88 ? 2.246 -13 -11.25 1 97.75 88 SER B O 1
ATOM 1506 N N . ILE B 1 89 ? 4.496 -12.953 -11.328 1 97.88 89 ILE B N 1
ATOM 1507 C CA . ILE B 1 89 ? 4.641 -11.508 -11.461 1 97.88 89 ILE B CA 1
ATOM 1508 C C . ILE B 1 89 ? 5.543 -11.188 -12.656 1 97.88 89 ILE B C 1
ATOM 1510 O O . ILE B 1 89 ? 6.637 -11.742 -12.773 1 97.88 89 ILE B O 1
ATOM 1514 N N . GLN B 1 90 ? 5.062 -10.398 -13.477 1 97.12 90 GLN B N 1
ATOM 1515 C CA . GLN B 1 90 ? 5.844 -9.891 -14.602 1 97.12 90 GLN B CA 1
ATOM 1516 C C . GLN B 1 90 ? 5.895 -8.367 -14.594 1 97.12 90 GLN B C 1
ATOM 1518 O O . GLN B 1 90 ? 4.957 -7.711 -14.141 1 97.12 90 GLN B O 1
ATOM 1523 N N . LEU B 1 91 ? 6.992 -7.859 -15.094 1 96.31 91 LEU B N 1
ATOM 1524 C CA . LEU B 1 91 ? 7.051 -6.422 -15.352 1 96.31 91 LEU B CA 1
ATOM 1525 C C . LEU B 1 91 ? 6.273 -6.066 -16.609 1 96.31 91 LEU B C 1
ATOM 1527 O O . LEU B 1 91 ? 6.391 -6.75 -17.641 1 96.31 91 LEU B O 1
ATOM 1531 N N . ASP B 1 92 ? 5.375 -5.152 -16.438 1 88.94 92 ASP B N 1
ATOM 1532 C CA . ASP B 1 92 ? 4.613 -4.688 -17.594 1 88.94 92 ASP B CA 1
ATOM 1533 C C . ASP B 1 92 ? 5.098 -3.311 -18.047 1 88.94 92 ASP B C 1
ATOM 1535 O O . ASP B 1 92 ? 4.578 -2.285 -17.609 1 88.94 92 ASP B O 1
ATOM 1539 N N . ASP B 1 93 ? 6.098 -3.209 -18.781 1 74.69 93 ASP B N 1
ATOM 1540 C CA . ASP B 1 93 ? 6.672 -1.963 -19.281 1 74.69 93 ASP B CA 1
ATOM 1541 C C . ASP B 1 93 ? 5.953 -1.494 -20.547 1 74.69 93 ASP B C 1
ATOM 1543 O O . ASP B 1 93 ? 6.328 -0.479 -21.141 1 74.69 93 ASP B O 1
ATOM 1547 N N . THR B 1 94 ? 5.109 -2.234 -21.094 1 64.25 94 THR B N 1
ATOM 1548 C CA . THR B 1 94 ? 4.426 -1.899 -22.328 1 64.25 94 THR B CA 1
ATOM 1549 C C . THR B 1 94 ? 3.271 -0.935 -22.078 1 64.25 94 THR B C 1
ATOM 1551 O O . THR B 1 94 ? 2.719 -0.354 -23 1 64.25 94 THR B O 1
ATOM 1554 N N . THR B 1 95 ? 2.717 -0.804 -20.859 1 57.19 95 THR B N 1
ATOM 1555 C CA . THR B 1 95 ? 1.565 0.06 -20.625 1 57.19 95 THR B CA 1
ATOM 1556 C C . THR B 1 95 ? 2.014 1.485 -20.312 1 57.19 95 THR B C 1
ATOM 1558 O O . THR B 1 95 ? 2.779 1.711 -19.375 1 57.19 95 THR B O 1
ATOM 1561 N N . PRO B 1 96 ? 1.899 2.473 -21.25 1 50.84 96 PRO B N 1
ATOM 1562 C CA . PRO B 1 96 ? 2.283 3.859 -20.969 1 50.84 96 PRO B CA 1
ATOM 1563 C C . PRO B 1 96 ? 1.768 4.363 -19.625 1 50.84 96 PRO B C 1
ATOM 1565 O O . PRO B 1 96 ? 0.738 3.887 -19.141 1 50.84 96 PRO B O 1
ATOM 1568 N N . PRO B 1 97 ? 2.646 4.961 -18.828 1 47.53 97 PRO B N 1
ATOM 1569 C CA . PRO B 1 97 ? 2.072 5.566 -17.625 1 47.53 97 PRO B CA 1
ATOM 1570 C C . PRO B 1 97 ? 0.715 6.219 -17.891 1 47.53 97 PRO B C 1
ATOM 1572 O O . PRO B 1 97 ? 0.489 6.777 -18.969 1 47.53 97 PRO B O 1
ATOM 1575 N N . GLN B 1 98 ? -0.295 5.688 -17.344 1 42.03 98 GLN B N 1
ATOM 1576 C CA . GLN B 1 98 ? -1.576 6.348 -17.562 1 42.03 98 GLN B CA 1
ATOM 1577 C C . GLN B 1 98 ? -1.459 7.855 -17.344 1 42.03 98 GLN B C 1
ATOM 1579 O O . GLN B 1 98 ? -1.083 8.312 -16.266 1 42.03 98 GLN B O 1
ATOM 1584 N N . MET B 1 99 ? -0.987 8.57 -18.266 1 37.69 99 MET B N 1
ATOM 1585 C CA . MET B 1 99 ? -1.069 10.023 -18.188 1 37.69 99 MET B CA 1
ATOM 1586 C C . MET B 1 99 ? -2.498 10.477 -17.891 1 37.69 99 MET B C 1
ATOM 1588 O O . MET B 1 99 ? -3.428 10.086 -18.609 1 37.69 99 MET B O 1
ATOM 1592 N N . TYR B 1 100 ? -2.883 10.719 -16.625 1 36.28 100 TYR B N 1
ATOM 1593 C CA . TYR B 1 100 ? -4.109 11.477 -16.375 1 36.28 100 TYR B CA 1
ATOM 1594 C C . TYR B 1 100 ? -4.082 12.805 -17.109 1 36.28 100 TYR B C 1
ATOM 1596 O O . TYR B 1 100 ? -3.156 13.602 -16.938 1 36.28 100 TYR B O 1
ATOM 1604 N N . SER B 1 101 ? -4.328 12.844 -18.312 1 38.84 101 SER B N 1
ATOM 1605 C CA . SER B 1 101 ? -4.57 14.125 -18.969 1 38.84 101 SER B CA 1
ATOM 1606 C C . SER B 1 101 ? -5.676 14.898 -18.266 1 38.84 101 SER B C 1
ATOM 1608 O O . SER B 1 101 ? -6.82 14.445 -18.203 1 38.84 101 SER B O 1
ATOM 1610 N N . TYR B 1 102 ? -5.359 15.812 -17.219 1 35.41 102 TYR B N 1
ATOM 1611 C CA . TYR B 1 102 ? -6.27 16.891 -16.859 1 35.41 102 TYR B CA 1
ATOM 1612 C C . TYR B 1 102 ? -6.633 17.719 -18.078 1 35.41 102 TYR B C 1
ATOM 1614 O O . TYR B 1 102 ? -5.75 18.25 -18.766 1 35.41 102 TYR B O 1
ATOM 1622 N N . ASP B 1 103 ? -7.422 17.391 -18.906 1 34.28 103 ASP B N 1
ATOM 1623 C CA . ASP B 1 103 ? -7.91 18.312 -19.922 1 34.28 103 ASP B CA 1
ATOM 1624 C C . ASP B 1 103 ? -8.086 19.719 -19.344 1 34.28 103 ASP B C 1
ATOM 1626 O O . ASP B 1 103 ? -8.469 19.875 -18.188 1 34.28 103 ASP B O 1
ATOM 1630 N N . GLU B 1 104 ? -7.797 21 -20.172 1 23.56 104 GLU B N 1
ATOM 1631 C CA . GLU B 1 104 ? -7.969 22.438 -19.938 1 23.56 104 GLU B CA 1
ATOM 1632 C C . GLU B 1 104 ? -9.391 22.75 -19.484 1 23.56 104 GLU B C 1
ATOM 1634 O O . GLU B 1 104 ? -10.352 22.156 -19.969 1 23.56 104 GLU B O 1
#